Protein AF-A0A936IKY5-F1 (afdb_monomer_lite)

Sequence (322 aa):
MCKRLGGTFGMVMALVALNGGCQAPGPAVVGPDLNDLDRRFAAIAAASGEHGPGGREVLETAYRVLRAGHAEGRWRHVGLEDLWTEALQEGRTLFDHADRRWGRTTAAETKDMLGQTTIGPWQLTIDNIRGQYGRPYGVKPDWSDREVYEFCRDRPEVQAAMICDYIEEAYTKYGRRGPYGIQRYFWLEGYVRGWIGQGAWDKSVLPTPPDGDWRRLTPEMKADTGFYAKQVVCGWRGSAQRLLYWLCVTEDEAAIVDLLRTWRDQREMRWDEERGDAVLTDEPGNYAIRPEDLRYLAAYPTYHARVLRLVELVLAERAAGE

Structure (mmCIF, N/CA/C/O backbone):
data_AF-A0A936IKY5-F1
#
_entry.id   AF-A0A936IKY5-F1
#
loop_
_atom_site.group_PDB
_atom_site.id
_atom_site.type_symbol
_atom_site.label_atom_id
_atom_site.label_alt_id
_atom_site.label_comp_id
_atom_site.label_asym_id
_atom_site.label_entity_id
_atom_site.label_seq_id
_atom_site.pdbx_PDB_ins_code
_atom_site.Cartn_x
_atom_site.Cartn_y
_atom_site.Cartn_z
_atom_site.occupancy
_atom_site.B_iso_or_equiv
_atom_site.auth_seq_id
_atom_site.auth_comp_id
_atom_site.auth_asym_id
_atom_site.auth_atom_id
_atom_site.pdbx_PDB_model_num
ATOM 1 N N . MET A 1 1 ? -54.495 27.981 -37.892 1.00 38.31 1 MET A N 1
ATOM 2 C CA . MET A 1 1 ? -54.654 27.226 -39.154 1.00 38.31 1 MET A CA 1
ATOM 3 C C . MET A 1 1 ? -53.950 25.884 -39.002 1.00 38.31 1 MET A C 1
ATOM 5 O O . MET A 1 1 ? -52.732 25.825 -39.041 1.00 38.31 1 MET A O 1
ATOM 9 N N . CYS A 1 2 ? -54.726 24.837 -38.724 1.00 28.56 2 CYS A N 1
ATOM 10 C CA . CYS A 1 2 ? -54.290 23.441 -38.687 1.00 28.56 2 CYS A CA 1
ATOM 11 C C . CYS A 1 2 ? -54.355 22.844 -40.098 1.00 28.56 2 CYS A C 1
ATOM 13 O O . CYS A 1 2 ? -55.362 23.040 -40.776 1.00 28.56 2 CYS A O 1
ATOM 15 N N . LYS A 1 3 ? -53.369 22.030 -40.486 1.00 29.89 3 LYS A N 1
ATOM 16 C CA . LYS A 1 3 ? -53.567 20.950 -41.463 1.00 29.89 3 LYS A CA 1
ATOM 17 C C . LYS A 1 3 ? -52.817 19.696 -41.013 1.00 29.89 3 LYS A C 1
ATOM 19 O O . LYS A 1 3 ? -51.599 19.701 -40.885 1.00 29.89 3 LYS A O 1
ATOM 24 N N . ARG A 1 4 ? -53.604 18.646 -40.762 1.00 31.14 4 ARG A N 1
ATOM 25 C CA . ARG A 1 4 ? -53.206 17.233 -40.722 1.00 31.14 4 ARG A CA 1
ATOM 26 C C . ARG A 1 4 ? -53.024 16.704 -42.147 1.00 31.14 4 ARG A C 1
ATOM 28 O O . ARG A 1 4 ? -53.695 17.207 -43.042 1.00 31.14 4 ARG A O 1
ATOM 35 N N . LEU A 1 5 ? -52.208 15.655 -42.269 1.00 29.75 5 LEU A N 1
ATOM 36 C CA . LEU A 1 5 ? -52.305 14.401 -43.057 1.00 29.75 5 LEU A CA 1
ATOM 37 C C . LEU A 1 5 ? -50.948 13.699 -42.783 1.00 29.75 5 LEU A C 1
ATOM 39 O O . LEU A 1 5 ? -49.927 14.368 -42.843 1.00 29.75 5 LEU A O 1
ATOM 43 N N . GLY A 1 6 ? -50.804 12.456 -42.316 1.00 23.47 6 GLY A N 1
ATOM 44 C CA . GLY A 1 6 ? -51.501 11.209 -42.630 1.00 23.47 6 GLY A CA 1
ATOM 45 C C . GLY A 1 6 ? -50.515 10.308 -43.395 1.00 23.47 6 GLY A C 1
ATOM 46 O O . GLY A 1 6 ? -50.186 10.637 -44.527 1.00 23.47 6 GLY A O 1
ATOM 47 N N . GLY A 1 7 ? -50.015 9.219 -42.793 1.00 24.89 7 GLY A N 1
ATOM 48 C CA . GLY A 1 7 ? -49.074 8.300 -43.456 1.00 24.89 7 GLY A CA 1
ATOM 49 C C . GLY A 1 7 ? -48.664 7.091 -42.604 1.00 24.89 7 GLY A C 1
ATOM 50 O O . GLY A 1 7 ? -48.152 7.253 -41.506 1.00 24.89 7 GLY A O 1
ATOM 51 N N . THR A 1 8 ? -48.941 5.897 -43.117 1.00 26.22 8 THR A N 1
ATOM 52 C CA . THR A 1 8 ? -49.100 4.583 -42.470 1.00 26.22 8 THR A CA 1
ATOM 53 C C . THR A 1 8 ? -47.812 3.734 -42.386 1.00 26.22 8 THR A C 1
ATOM 55 O O . THR A 1 8 ? -47.004 3.763 -43.301 1.00 26.22 8 THR A O 1
ATOM 58 N N . PHE A 1 9 ? -47.715 2.926 -41.318 1.00 24.45 9 PHE A N 1
ATOM 59 C CA . PHE A 1 9 ? -47.167 1.554 -41.183 1.00 24.45 9 PHE A CA 1
ATOM 60 C C . PHE A 1 9 ? -45.870 1.103 -41.898 1.00 24.45 9 PHE A C 1
ATOM 62 O O . PHE A 1 9 ? -45.801 0.993 -43.117 1.00 24.45 9 PHE A O 1
ATOM 69 N N . GLY A 1 10 ? -44.936 0.597 -41.081 1.00 22.83 10 GLY A N 1
ATOM 70 C CA . GLY A 1 10 ? -43.848 -0.310 -41.461 1.00 22.83 10 GLY A CA 1
ATOM 71 C C . GLY A 1 10 ? -43.259 -0.992 -40.219 1.00 22.83 10 GLY A C 1
ATOM 72 O O . GLY A 1 10 ? -42.244 -0.558 -39.690 1.00 22.83 10 GLY A O 1
ATOM 73 N N . MET A 1 11 ? -43.947 -2.014 -39.704 1.00 24.14 11 MET A N 1
ATOM 74 C CA . MET A 1 11 ? -43.527 -2.822 -38.553 1.00 24.14 11 MET A CA 1
ATOM 75 C C . MET A 1 11 ? -42.499 -3.863 -39.019 1.00 24.14 11 MET A C 1
ATOM 77 O O . MET A 1 11 ? -42.856 -4.827 -39.690 1.00 24.14 11 MET A O 1
ATOM 81 N N . VAL A 1 12 ? -41.225 -3.667 -38.680 1.00 27.11 12 VAL A N 1
ATOM 82 C CA . VAL A 1 12 ? -40.177 -4.681 -38.861 1.00 27.11 12 VAL A CA 1
ATOM 83 C C . VAL A 1 12 ? -40.136 -5.532 -37.592 1.00 27.11 12 VAL A C 1
ATOM 85 O O . VAL A 1 12 ? -39.696 -5.072 -36.541 1.00 27.11 12 VAL A O 1
ATOM 88 N N . MET A 1 13 ? -40.630 -6.770 -37.678 1.00 24.75 13 MET A N 1
ATOM 89 C CA . MET A 1 13 ? -40.384 -7.793 -36.660 1.00 24.75 13 MET A CA 1
ATOM 90 C C . MET A 1 13 ? -38.905 -8.188 -36.710 1.00 24.75 13 MET A C 1
ATOM 92 O O . MET A 1 13 ? -38.470 -8.854 -37.648 1.00 24.75 13 MET A O 1
ATOM 96 N N . ALA A 1 14 ? -38.140 -7.796 -35.693 1.00 29.22 14 ALA A N 1
ATOM 97 C CA . ALA A 1 14 ? -36.842 -8.390 -35.415 1.00 29.22 14 ALA A CA 1
ATOM 98 C C . ALA A 1 14 ? -37.058 -9.687 -34.622 1.00 29.22 14 ALA A C 1
ATOM 100 O O . ALA A 1 14 ? -37.567 -9.679 -33.501 1.00 29.22 14 ALA A O 1
ATOM 101 N N . LEU A 1 15 ? -36.692 -10.807 -35.240 1.00 26.73 15 LEU A N 1
ATOM 102 C CA . LEU A 1 15 ? -36.662 -12.131 -34.636 1.00 26.73 15 LEU A CA 1
ATOM 103 C C . LEU A 1 15 ? -35.505 -12.170 -33.617 1.00 26.73 15 LEU A C 1
ATOM 105 O O . LEU A 1 15 ? -34.340 -12.228 -34.003 1.00 26.73 15 LEU A O 1
ATOM 109 N N . VAL A 1 16 ? -35.807 -12.101 -32.319 1.00 33.78 16 VAL A N 1
ATOM 110 C CA . VAL A 1 16 ? -34.809 -12.294 -31.254 1.00 33.78 16 VAL A CA 1
ATOM 111 C C . VAL A 1 16 ? -34.643 -13.795 -31.025 1.00 33.78 16 VAL A C 1
ATOM 113 O O . VAL A 1 16 ? -35.501 -14.444 -30.430 1.00 33.78 16 VAL A O 1
ATOM 116 N N . ALA A 1 17 ? -33.536 -14.354 -31.511 1.00 34.69 17 ALA A N 1
ATOM 117 C CA . ALA A 1 17 ? -33.104 -15.701 -31.162 1.00 34.69 17 ALA A CA 1
ATOM 118 C C . ALA A 1 17 ? -32.502 -15.686 -29.745 1.00 34.69 17 ALA A C 1
ATOM 120 O O . ALA A 1 17 ? -31.378 -15.231 -29.535 1.00 34.69 17 ALA A O 1
ATOM 121 N N . LEU A 1 18 ? -33.264 -16.167 -28.762 1.00 34.38 18 LEU A N 1
ATOM 122 C CA . LEU A 1 18 ? -32.783 -16.426 -27.405 1.00 34.38 18 LEU A CA 1
ATOM 123 C C . LEU A 1 18 ? -31.940 -17.711 -27.406 1.00 34.38 18 LEU A C 1
ATOM 125 O O . LEU A 1 18 ? -32.458 -18.806 -27.201 1.00 34.38 18 LEU A O 1
ATOM 129 N N . ASN A 1 19 ? -30.631 -17.579 -27.625 1.00 37.12 19 ASN A N 1
ATOM 130 C CA . ASN A 1 19 ? -29.665 -18.631 -27.302 1.00 37.12 19 ASN A CA 1
ATOM 131 C C . ASN A 1 19 ? -29.434 -18.643 -25.783 1.00 37.12 19 ASN A C 1
ATOM 133 O O . ASN A 1 19 ? -28.490 -18.044 -25.272 1.00 37.12 19 ASN A O 1
ATOM 137 N N . GLY A 1 20 ? -30.330 -19.312 -25.057 1.00 38.47 20 GLY A N 1
ATOM 138 C CA . GLY A 1 20 ? -30.165 -19.627 -23.640 1.00 38.47 20 GLY A CA 1
ATOM 139 C C . GLY A 1 20 ? -29.121 -20.724 -23.448 1.00 38.47 20 GLY A C 1
ATOM 140 O O . GLY A 1 20 ? -29.466 -21.890 -23.280 1.00 38.47 20 GLY A O 1
ATOM 141 N N . GLY A 1 21 ? -27.841 -20.357 -23.497 1.00 37.91 21 GLY A N 1
ATOM 142 C CA . GLY A 1 21 ? -26.764 -21.222 -23.028 1.00 37.91 21 GLY A CA 1
ATOM 143 C C . GLY A 1 21 ? -26.814 -21.314 -21.505 1.00 37.91 21 GLY A C 1
ATOM 144 O O . GLY A 1 21 ? -26.654 -20.307 -20.820 1.00 37.91 21 GLY A O 1
ATOM 145 N N . CYS A 1 22 ? -27.039 -22.513 -20.967 1.00 38.44 22 CYS A N 1
ATOM 146 C CA . CYS A 1 22 ? -26.834 -22.800 -19.552 1.00 38.44 22 CYS A CA 1
ATOM 147 C C . CYS A 1 22 ? -25.350 -22.593 -19.215 1.00 38.44 22 CYS A C 1
ATOM 149 O O . CYS A 1 22 ? -24.528 -23.481 -19.431 1.00 38.44 22 CYS A O 1
ATOM 151 N N . GLN A 1 23 ? -24.995 -21.414 -18.703 1.00 41.19 23 GLN A N 1
ATOM 152 C CA . GLN A 1 23 ? -23.714 -21.208 -18.039 1.00 41.19 23 GLN A CA 1
ATOM 153 C C . GLN A 1 23 ? -23.701 -22.091 -16.791 1.00 41.19 23 GLN A C 1
ATOM 155 O O . GLN A 1 23 ? -24.539 -21.935 -15.900 1.00 41.19 23 GLN A O 1
ATOM 160 N N . ALA A 1 24 ? -22.780 -23.054 -16.753 1.00 42.62 24 ALA A N 1
ATOM 161 C CA . ALA A 1 24 ? -22.515 -23.818 -15.546 1.00 42.62 24 ALA A CA 1
ATOM 162 C C . ALA A 1 24 ? -22.202 -22.838 -14.399 1.00 42.62 24 ALA A C 1
ATOM 164 O O . ALA A 1 24 ? -21.487 -21.857 -14.632 1.00 42.62 24 ALA A O 1
ATOM 165 N N . PRO A 1 25 ? -22.728 -23.061 -13.181 1.00 45.53 25 PRO A N 1
ATOM 166 C CA . PRO A 1 25 ? -22.357 -22.246 -12.036 1.00 45.53 25 PRO A CA 1
ATOM 167 C C . PRO A 1 25 ? -20.836 -22.303 -11.878 1.00 45.53 25 PRO A C 1
ATOM 169 O O . PRO A 1 25 ? -20.253 -23.386 -11.795 1.00 45.53 25 PRO A O 1
ATOM 172 N N . GLY A 1 26 ? -20.195 -21.131 -11.901 1.00 40.84 26 GLY A N 1
ATOM 173 C CA . GLY A 1 26 ? -18.766 -21.018 -11.635 1.00 40.84 26 GLY A CA 1
ATOM 174 C C . GLY A 1 26 ? -18.424 -21.626 -10.268 1.00 40.84 26 GLY A C 1
ATOM 175 O O . GLY A 1 26 ? -19.305 -21.724 -9.407 1.00 40.84 26 GLY A O 1
ATOM 176 N N . PRO A 1 27 ? -17.170 -22.059 -10.055 1.00 44.47 27 PRO A N 1
ATOM 177 C CA . PRO A 1 27 ? -16.756 -22.622 -8.776 1.00 44.47 27 PRO A CA 1
ATOM 178 C C . PRO A 1 27 ? -17.115 -21.656 -7.644 1.00 44.47 27 PRO A C 1
ATOM 180 O O . PRO A 1 27 ? -16.893 -20.448 -7.752 1.00 44.47 27 PRO A O 1
ATOM 183 N N . ALA A 1 28 ? -17.701 -22.192 -6.570 1.00 46.22 28 ALA A N 1
ATOM 184 C CA . ALA A 1 28 ? -17.992 -21.418 -5.375 1.00 46.22 28 ALA A CA 1
ATOM 185 C C . ALA A 1 28 ? -16.694 -20.750 -4.908 1.00 46.22 28 ALA A C 1
ATOM 187 O O . ALA A 1 28 ? -15.705 -21.430 -4.629 1.00 46.22 28 ALA A O 1
ATOM 188 N N . VAL A 1 29 ? -16.689 -19.418 -4.867 1.00 52.03 29 VAL A N 1
ATOM 189 C CA . VAL A 1 29 ? -15.570 -18.649 -4.325 1.00 52.03 29 VAL A CA 1
ATOM 190 C C . VAL A 1 29 ? -15.503 -18.977 -2.838 1.00 52.03 29 VAL A C 1
ATOM 192 O O . VAL A 1 29 ? -16.344 -18.522 -2.063 1.00 52.03 29 VAL A O 1
ATOM 195 N N . VAL A 1 30 ? -14.556 -19.833 -2.457 1.00 58.97 30 VAL A N 1
ATOM 196 C CA . VAL A 1 30 ? -14.292 -20.169 -1.057 1.00 58.97 30 VAL A CA 1
ATOM 197 C C . VAL A 1 30 ? -13.851 -18.880 -0.368 1.00 58.97 30 VAL A C 1
ATOM 199 O O . VAL A 1 30 ? -12.914 -18.223 -0.819 1.00 58.97 30 VAL A O 1
ATOM 202 N N . GLY A 1 31 ? -14.585 -18.473 0.670 1.00 60.44 31 GLY A N 1
ATOM 203 C CA . GLY A 1 31 ? -14.229 -17.304 1.471 1.00 60.44 31 GLY A CA 1
ATOM 204 C C . GLY A 1 31 ? -12.880 -17.492 2.178 1.00 60.44 31 GLY A C 1
ATOM 205 O O . GLY A 1 31 ? -12.410 -18.624 2.304 1.00 60.44 31 GLY A O 1
ATOM 206 N N . PRO A 1 32 ? -12.245 -16.402 2.634 1.00 71.06 32 PRO A N 1
ATOM 207 C CA . PRO A 1 32 ? -10.976 -16.480 3.351 1.00 71.06 32 PRO A CA 1
ATOM 208 C C . PRO A 1 32 ? -11.094 -17.344 4.619 1.00 71.06 32 PRO A C 1
ATOM 210 O O . PRO A 1 32 ? -12.054 -17.222 5.382 1.00 71.06 32 PRO A O 1
ATOM 213 N N . ASP A 1 33 ? -10.112 -18.223 4.841 1.00 85.75 33 ASP A N 1
ATOM 214 C CA . ASP A 1 33 ? -10.028 -19.046 6.050 1.00 85.75 33 ASP A CA 1
ATOM 215 C C . ASP A 1 33 ? -9.588 -18.181 7.239 1.00 85.75 33 ASP A C 1
ATOM 217 O O . ASP A 1 33 ? -8.445 -17.727 7.321 1.00 85.75 33 ASP A O 1
ATOM 221 N N . LEU A 1 34 ? -10.506 -17.958 8.182 1.00 90.56 34 LEU A N 1
ATOM 222 C CA . LEU A 1 34 ? -10.243 -17.151 9.373 1.00 90.56 34 LEU A CA 1
ATOM 223 C C . LEU A 1 34 ? -9.129 -17.747 10.247 1.00 90.56 34 LEU A C 1
ATOM 225 O O . LEU A 1 34 ? -8.401 -16.988 10.880 1.00 90.56 34 LEU A O 1
ATOM 229 N N . ASN A 1 35 ? -8.948 -19.073 10.259 1.00 91.31 35 ASN A N 1
ATOM 230 C CA . ASN A 1 35 ? -7.853 -19.693 11.011 1.00 91.31 35 ASN A CA 1
ATOM 231 C C . ASN A 1 35 ? -6.491 -19.365 10.387 1.00 91.31 35 ASN A C 1
ATOM 233 O O . ASN A 1 35 ? -5.510 -19.162 11.107 1.00 91.31 35 ASN A O 1
ATOM 237 N N . ASP A 1 36 ? -6.425 -19.288 9.055 1.00 94.44 36 ASP A N 1
ATOM 238 C CA . ASP A 1 36 ? -5.213 -18.864 8.359 1.00 94.44 36 ASP A CA 1
ATOM 239 C C . ASP A 1 36 ? -4.895 -17.393 8.665 1.00 94.44 36 ASP A C 1
ATOM 241 O O . ASP A 1 36 ? -3.750 -17.070 8.974 1.00 94.44 36 ASP A O 1
ATOM 245 N N . LEU A 1 37 ? -5.897 -16.505 8.690 1.00 96.62 37 LEU A N 1
ATOM 246 C CA . LEU A 1 37 ? -5.696 -15.107 9.089 1.00 96.62 37 LEU A CA 1
ATOM 247 C C . LEU A 1 37 ? -5.168 -14.977 10.530 1.00 96.62 37 LEU A C 1
ATOM 249 O O . LEU A 1 37 ? -4.233 -14.211 10.771 1.00 96.62 37 LEU A O 1
ATOM 253 N N . ASP A 1 38 ? -5.715 -15.747 11.474 1.00 98.00 38 ASP A N 1
ATOM 254 C CA . ASP A 1 38 ? -5.283 -15.744 12.878 1.00 98.00 38 ASP A CA 1
ATOM 255 C C . ASP A 1 38 ? -3.807 -16.191 13.003 1.00 98.00 38 ASP A C 1
ATOM 257 O O . ASP A 1 38 ? -3.009 -15.568 13.715 1.00 98.00 38 ASP A O 1
ATOM 261 N N . ARG A 1 39 ? -3.402 -17.218 12.240 1.00 98.25 39 ARG A N 1
ATOM 262 C CA . ARG A 1 39 ? -2.004 -17.675 12.133 1.00 98.25 39 ARG A CA 1
ATOM 263 C C . ARG A 1 39 ? -1.091 -16.590 11.553 1.00 98.25 39 ARG A C 1
ATOM 265 O O . ARG A 1 39 ? -0.015 -16.342 12.102 1.00 98.25 39 ARG A O 1
ATOM 272 N N . ARG A 1 40 ? -1.504 -15.933 10.463 1.00 98.25 40 ARG A N 1
ATOM 273 C CA . ARG A 1 40 ? -0.742 -14.843 9.824 1.00 98.25 40 ARG A CA 1
ATOM 274 C C . ARG A 1 40 ? -0.535 -13.674 10.776 1.00 98.25 40 ARG A C 1
ATOM 276 O O . ARG A 1 40 ? 0.581 -13.174 10.887 1.00 98.25 40 ARG A O 1
ATOM 283 N N . PHE A 1 41 ? -1.580 -13.274 11.500 1.00 98.62 41 PHE A N 1
ATOM 284 C CA . PHE A 1 41 ? -1.481 -12.232 12.518 1.00 98.62 41 PHE A CA 1
ATOM 285 C C . PHE A 1 41 ? -0.449 -12.591 13.589 1.00 98.62 41 PHE A C 1
ATOM 287 O O . PHE A 1 41 ? 0.416 -11.768 13.885 1.00 98.62 41 PHE A O 1
ATOM 294 N N . ALA A 1 42 ? -0.478 -13.817 14.121 1.00 98.62 42 ALA A N 1
ATOM 295 C CA . ALA A 1 42 ? 0.498 -14.257 15.117 1.00 98.62 42 ALA A CA 1
ATOM 296 C C . ALA A 1 42 ? 1.945 -14.193 14.590 1.00 98.62 42 ALA A C 1
ATOM 298 O O . ALA A 1 42 ? 2.834 -13.715 15.299 1.00 98.62 42 ALA A O 1
ATOM 299 N N . ALA A 1 43 ? 2.177 -14.613 13.341 1.00 98.69 43 ALA A N 1
ATOM 300 C CA . ALA A 1 43 ? 3.493 -14.552 12.705 1.00 98.69 43 ALA A CA 1
ATOM 301 C C . ALA A 1 43 ? 3.985 -13.106 12.511 1.00 98.69 43 ALA A C 1
ATOM 303 O O . ALA A 1 43 ? 5.108 -12.777 12.902 1.00 98.69 43 ALA A O 1
ATOM 304 N N . ILE A 1 44 ? 3.137 -12.216 11.977 1.00 98.69 44 ILE A N 1
ATOM 305 C CA . ILE A 1 44 ? 3.482 -10.798 11.791 1.00 98.69 44 ILE A CA 1
ATOM 306 C C . ILE A 1 44 ? 3.727 -10.133 13.146 1.00 98.69 44 ILE A C 1
ATOM 308 O O . ILE A 1 44 ? 4.735 -9.448 13.311 1.00 98.69 44 ILE A O 1
ATOM 312 N N . ALA A 1 45 ? 2.862 -10.358 14.137 1.00 98.50 45 ALA A N 1
ATOM 313 C CA . ALA A 1 45 ? 3.000 -9.773 15.468 1.00 98.50 45 ALA A CA 1
ATOM 314 C C . ALA A 1 45 ? 4.311 -10.195 16.152 1.00 98.50 45 ALA A C 1
ATOM 316 O O . ALA A 1 45 ? 4.975 -9.358 16.762 1.00 98.50 45 ALA A O 1
ATOM 317 N N . ALA A 1 46 ? 4.721 -11.460 16.005 1.00 98.31 46 ALA A N 1
ATOM 318 C CA . ALA A 1 46 ? 5.993 -11.958 16.530 1.00 98.31 46 ALA A CA 1
ATOM 319 C C . ALA A 1 46 ? 7.213 -11.312 15.846 1.00 98.31 46 ALA A C 1
ATOM 321 O O . ALA A 1 46 ? 8.215 -11.039 16.506 1.00 98.31 46 ALA A O 1
ATOM 322 N N . ALA A 1 47 ? 7.122 -11.033 14.543 1.00 97.81 47 ALA A N 1
ATOM 323 C CA . ALA A 1 47 ? 8.191 -10.404 13.767 1.00 97.81 47 ALA A CA 1
ATOM 324 C C . ALA A 1 47 ? 8.214 -8.863 13.862 1.00 97.81 47 ALA A C 1
ATOM 326 O O . ALA A 1 47 ? 9.202 -8.245 13.482 1.00 97.81 47 ALA A O 1
ATOM 327 N N . SER A 1 48 ? 7.158 -8.229 14.384 1.00 96.56 48 SER A N 1
ATOM 328 C CA . SER A 1 48 ? 6.984 -6.764 14.355 1.00 96.56 48 SER A CA 1
ATOM 329 C C . SER A 1 48 ? 7.498 -6.031 15.599 1.00 96.56 48 SER A C 1
ATOM 331 O O . SER A 1 48 ? 7.186 -4.856 15.788 1.00 96.56 48 SER A O 1
ATOM 333 N N . GLY A 1 49 ? 8.275 -6.696 16.461 1.00 94.69 49 GLY A N 1
ATOM 334 C CA . GLY A 1 49 ? 8.703 -6.143 17.753 1.00 94.69 49 GLY A CA 1
ATOM 335 C C . GLY A 1 49 ? 9.449 -4.804 17.665 1.00 94.69 49 GLY A C 1
ATOM 336 O O . GLY A 1 49 ? 9.321 -3.975 18.563 1.00 94.69 49 GLY A O 1
ATOM 337 N N . GLU A 1 50 ? 10.173 -4.554 16.571 1.00 95.38 50 GLU A N 1
ATOM 338 C CA . GLU A 1 50 ? 10.909 -3.298 16.358 1.00 95.38 50 GLU A CA 1
ATOM 339 C C . GLU A 1 50 ? 10.012 -2.073 16.127 1.00 95.38 50 GLU A C 1
ATOM 341 O O . GLU A 1 50 ? 10.463 -0.947 16.311 1.00 95.38 50 GLU A O 1
ATOM 346 N N . HIS A 1 51 ? 8.739 -2.279 15.772 1.00 96.00 51 HIS A N 1
ATOM 347 C CA . HIS A 1 51 ? 7.768 -1.205 15.513 1.00 96.00 51 HIS A CA 1
ATOM 348 C C . HIS A 1 51 ? 7.054 -0.725 16.788 1.00 96.00 51 HIS A C 1
ATOM 350 O O . HIS A 1 51 ? 6.134 0.095 16.730 1.00 96.00 51 HIS A O 1
ATOM 356 N N . GLY A 1 52 ? 7.475 -1.243 17.946 1.00 96.69 52 GLY A N 1
ATOM 357 C CA . GLY A 1 52 ? 7.044 -0.802 19.266 1.00 96.69 52 GLY A CA 1
ATOM 358 C C . GLY A 1 52 ? 5.555 -1.033 19.574 1.00 96.69 52 GLY A C 1
ATOM 359 O O . GLY A 1 52 ? 4.816 -1.652 18.801 1.00 96.69 52 GLY A O 1
ATOM 360 N N . PRO A 1 53 ? 5.079 -0.531 20.730 1.00 97.25 53 PRO A N 1
ATOM 361 C CA . PRO A 1 53 ? 3.680 -0.668 21.137 1.00 97.25 53 PRO A CA 1
ATOM 362 C C . PRO A 1 53 ? 2.701 -0.006 20.161 1.00 97.25 53 PRO A C 1
ATOM 364 O O . PRO A 1 53 ? 1.602 -0.511 19.955 1.00 97.25 53 PRO A O 1
ATOM 367 N N . GLY A 1 54 ? 3.103 1.106 19.538 1.00 97.56 54 GLY A N 1
ATOM 368 C CA . GLY A 1 54 ? 2.259 1.808 18.579 1.00 97.56 54 GLY A CA 1
ATOM 369 C C . GLY A 1 54 ? 2.053 1.044 17.280 1.00 97.56 54 GLY A C 1
ATOM 370 O O . GLY A 1 54 ? 0.915 0.922 16.839 1.00 97.56 54 GLY A O 1
ATOM 371 N N . GLY A 1 55 ? 3.112 0.466 16.702 1.00 98.00 55 GLY A N 1
ATOM 372 C CA . GLY A 1 55 ? 2.980 -0.402 15.531 1.00 98.00 55 GLY A CA 1
ATOM 373 C C . GLY A 1 55 ? 2.127 -1.635 15.831 1.00 98.00 55 GLY A C 1
ATOM 374 O O . GLY A 1 55 ? 1.271 -2.006 15.030 1.00 98.00 55 GLY A O 1
ATOM 375 N N . ARG A 1 56 ? 2.279 -2.214 17.030 1.00 98.12 56 ARG A N 1
ATOM 376 C CA . ARG A 1 56 ? 1.427 -3.314 17.500 1.00 98.12 56 ARG A CA 1
ATOM 377 C C . ARG A 1 56 ? -0.054 -2.929 17.559 1.00 98.12 56 ARG A C 1
ATOM 379 O O . ARG A 1 56 ? -0.887 -3.702 17.099 1.00 98.12 56 ARG A O 1
ATOM 386 N N . GLU A 1 57 ? -0.383 -1.749 18.076 1.00 98.38 57 GLU A N 1
ATOM 387 C CA . GLU A 1 57 ? -1.766 -1.255 18.133 1.00 98.38 57 GLU A CA 1
ATOM 388 C C . GLU A 1 57 ? -2.375 -1.076 16.730 1.00 98.38 57 GLU A C 1
ATOM 390 O O . GLU A 1 57 ? -3.538 -1.430 16.501 1.00 98.38 57 GLU A O 1
ATOM 395 N N . VAL A 1 58 ? -1.584 -0.579 15.770 1.00 98.62 58 VAL A N 1
ATOM 396 C CA . VAL A 1 58 ? -2.000 -0.468 14.362 1.00 98.62 58 VAL A CA 1
ATOM 397 C C . VAL A 1 58 ? -2.269 -1.846 13.763 1.00 98.62 58 VAL A C 1
ATOM 399 O O . VAL A 1 58 ? -3.337 -2.062 13.188 1.00 98.62 58 VAL A O 1
ATOM 402 N N . LEU A 1 59 ? -1.351 -2.796 13.952 1.00 98.75 59 LEU A N 1
ATOM 403 C CA . LEU A 1 59 ? -1.489 -4.165 13.458 1.00 98.75 59 LEU A CA 1
ATOM 404 C C . LEU A 1 59 ? -2.708 -4.883 14.061 1.00 98.75 59 LEU A C 1
ATOM 406 O O . LEU A 1 59 ? -3.481 -5.502 13.333 1.00 98.75 59 LEU A O 1
ATOM 410 N N . GLU A 1 60 ? -2.914 -4.785 15.376 1.00 98.75 60 GLU A N 1
ATOM 411 C CA . GLU A 1 60 ? -4.064 -5.380 16.071 1.00 98.75 60 GLU A CA 1
ATOM 412 C C . GLU A 1 60 ? -5.394 -4.774 15.605 1.00 98.75 60 GLU A C 1
ATOM 414 O O . GLU A 1 60 ? -6.412 -5.467 15.526 1.00 98.75 60 GLU A O 1
ATOM 419 N N . THR A 1 61 ? -5.408 -3.483 15.277 1.00 98.75 61 THR A N 1
ATOM 420 C CA . THR A 1 61 ? -6.590 -2.817 14.715 1.00 98.75 61 THR A CA 1
ATOM 421 C C . THR A 1 61 ? -6.870 -3.297 13.293 1.00 98.75 61 THR A C 1
ATOM 423 O O . THR A 1 61 ? -8.001 -3.691 13.008 1.00 98.75 61 THR A O 1
ATOM 426 N N . ALA A 1 62 ? -5.843 -3.356 12.438 1.00 98.75 62 ALA A N 1
ATOM 427 C CA . ALA A 1 62 ? -5.948 -3.884 11.078 1.00 98.75 62 ALA A CA 1
ATOM 428 C C . ALA A 1 62 ? -6.483 -5.323 11.071 1.00 98.75 62 ALA A C 1
ATOM 430 O O . ALA A 1 62 ? -7.451 -5.626 10.378 1.00 98.75 62 ALA A O 1
ATOM 431 N N . TYR A 1 63 ? -5.899 -6.189 11.903 1.00 98.75 63 TYR A N 1
ATOM 432 C CA . TYR A 1 63 ? -6.298 -7.586 12.035 1.00 98.75 63 TYR A CA 1
ATOM 433 C C . TYR A 1 63 ? -7.754 -7.735 12.483 1.00 98.75 63 TYR A C 1
ATOM 435 O O . TYR A 1 63 ? -8.515 -8.441 11.827 1.00 98.75 63 TYR A O 1
ATOM 443 N N . ARG A 1 64 ? -8.171 -7.060 13.565 1.00 98.75 64 ARG A N 1
ATOM 444 C CA . ARG A 1 64 ? -9.547 -7.185 14.082 1.00 98.75 64 ARG A CA 1
ATOM 445 C C . ARG A 1 64 ? -10.586 -6.777 13.045 1.00 98.75 64 ARG A C 1
ATOM 447 O O . ARG A 1 64 ? -11.590 -7.471 12.893 1.00 98.75 64 ARG A O 1
ATOM 454 N N . VAL A 1 65 ? -10.337 -5.676 12.337 1.00 98.69 65 VAL A N 1
ATOM 455 C CA . VAL A 1 65 ? -11.251 -5.184 11.303 1.00 98.69 65 VAL A CA 1
ATOM 456 C C . VAL A 1 65 ? -11.274 -6.133 10.118 1.00 98.69 65 VAL A C 1
ATOM 458 O O . VAL A 1 65 ? -12.352 -6.609 9.771 1.00 98.69 65 VAL A O 1
ATOM 461 N N . LEU A 1 66 ? -10.112 -6.484 9.559 1.00 98.56 66 LEU A N 1
ATOM 462 C CA . LEU A 1 66 ? -10.027 -7.397 8.419 1.00 98.56 66 LEU A CA 1
ATOM 463 C C . LEU A 1 66 ? -10.709 -8.733 8.724 1.00 98.56 66 LEU A C 1
ATOM 465 O O . LEU A 1 66 ? -11.502 -9.219 7.924 1.00 98.56 66 LEU A O 1
ATOM 469 N N . ARG A 1 67 ? -10.474 -9.283 9.919 1.00 98.25 67 ARG A N 1
ATOM 470 C CA . ARG A 1 67 ? -11.088 -10.530 10.374 1.00 98.25 67 ARG A CA 1
ATOM 471 C C . ARG A 1 67 ? -12.613 -10.442 10.450 1.00 98.25 67 ARG A C 1
ATOM 473 O O . ARG A 1 67 ? -13.291 -11.384 10.041 1.00 98.25 67 ARG A O 1
ATOM 480 N N . ALA A 1 68 ? -13.157 -9.343 10.975 1.00 98.06 68 ALA A N 1
ATOM 481 C CA . ALA A 1 68 ? -14.602 -9.122 11.018 1.00 98.06 68 ALA A CA 1
ATOM 482 C C . ALA A 1 68 ? -15.190 -9.007 9.602 1.00 98.06 68 ALA A C 1
ATOM 484 O O . ALA A 1 68 ? -16.164 -9.686 9.287 1.00 98.06 68 ALA A O 1
ATOM 485 N N . GLY A 1 69 ? -14.550 -8.239 8.716 1.00 97.81 69 GLY A N 1
ATOM 486 C CA . GLY A 1 69 ? -14.992 -8.115 7.326 1.00 97.81 69 GLY A CA 1
ATOM 487 C C . GLY A 1 69 ? -14.916 -9.428 6.548 1.00 97.81 69 GLY A C 1
ATOM 488 O O . GLY A 1 69 ? -15.843 -9.753 5.812 1.00 97.81 69 GLY A O 1
ATOM 489 N N . HIS A 1 70 ? -13.871 -10.232 6.756 1.00 97.19 70 HIS A N 1
ATOM 490 C CA . HIS A 1 70 ? -13.747 -11.573 6.175 1.00 97.19 70 HIS A CA 1
ATOM 491 C C . HIS A 1 70 ? -14.873 -12.503 6.633 1.00 97.19 70 HIS A C 1
ATOM 493 O O . HIS A 1 70 ? -15.443 -13.216 5.808 1.00 97.19 70 HIS A O 1
ATOM 499 N N . ALA A 1 71 ? -15.258 -12.450 7.913 1.00 96.56 71 ALA A N 1
ATOM 500 C CA . ALA A 1 71 ? -16.404 -13.201 8.431 1.00 96.56 71 ALA A CA 1
ATOM 501 C C . ALA A 1 71 ? -17.741 -12.765 7.793 1.00 96.56 71 ALA A C 1
ATOM 503 O O . ALA A 1 71 ? -18.661 -13.572 7.676 1.00 96.56 71 ALA A O 1
ATOM 504 N N . GLU A 1 72 ? -17.831 -11.516 7.333 1.00 96.25 72 GLU A N 1
ATOM 505 C CA . GLU A 1 72 ? -18.962 -10.963 6.575 1.00 96.25 72 GLU A CA 1
ATOM 506 C C . GLU A 1 72 ? -18.832 -11.161 5.049 1.00 96.25 72 GLU A C 1
ATOM 508 O O . GLU A 1 72 ? -19.695 -10.729 4.285 1.00 96.25 72 GLU A O 1
ATOM 513 N N . GLY A 1 73 ? -17.761 -11.807 4.571 1.00 95.62 73 GLY A N 1
ATOM 514 C CA . GLY A 1 73 ? -17.503 -12.033 3.144 1.00 95.62 73 GLY A CA 1
ATOM 515 C C . GLY A 1 73 ? -17.035 -10.796 2.361 1.00 95.62 73 GLY A C 1
ATOM 516 O O . GLY A 1 73 ? -17.105 -10.801 1.124 1.00 95.62 73 GLY A O 1
ATOM 517 N N . ARG A 1 74 ? -16.569 -9.755 3.064 1.00 96.94 74 ARG A N 1
ATOM 518 C CA . ARG A 1 74 ? -15.989 -8.516 2.519 1.00 96.94 74 ARG A CA 1
ATOM 519 C C . ARG A 1 74 ? -14.477 -8.651 2.303 1.00 96.94 74 ARG A C 1
ATOM 521 O O . ARG A 1 74 ? -13.842 -9.517 2.896 1.00 96.94 74 ARG A O 1
ATOM 528 N N . TRP A 1 75 ? -13.916 -7.754 1.485 1.00 97.12 75 TRP A N 1
ATOM 529 C CA . TRP A 1 75 ? -12.466 -7.555 1.306 1.00 97.12 75 TRP A CA 1
ATOM 530 C C . TRP A 1 75 ? -11.710 -8.826 0.915 1.00 97.12 75 TRP A C 1
ATOM 532 O O . TRP A 1 75 ? -10.727 -9.221 1.546 1.00 97.12 75 TRP A O 1
ATOM 542 N N . ARG A 1 76 ? -12.210 -9.498 -0.123 1.00 94.94 76 ARG A N 1
ATOM 543 C CA . ARG A 1 76 ? -11.761 -10.838 -0.522 1.00 94.94 76 ARG A CA 1
ATOM 544 C C . ARG A 1 76 ? -10.330 -10.836 -1.041 1.00 94.94 76 ARG A C 1
ATOM 546 O O . ARG A 1 76 ? -9.665 -11.870 -1.007 1.00 94.94 76 ARG A O 1
ATOM 553 N N . HIS A 1 77 ? -9.863 -9.700 -1.546 1.00 96.06 77 HIS A N 1
ATOM 554 C CA . HIS A 1 77 ? -8.528 -9.558 -2.106 1.00 96.06 77 HIS A CA 1
ATOM 555 C C . HIS A 1 77 ? -7.517 -9.002 -1.099 1.00 96.06 77 HIS A C 1
ATOM 557 O O . HIS A 1 77 ? -6.311 -9.148 -1.328 1.00 96.06 77 HIS A O 1
ATOM 563 N N . VAL A 1 78 ? -7.989 -8.425 0.009 1.00 97.69 78 VAL A N 1
ATOM 564 C CA . VAL A 1 78 ? -7.166 -7.781 1.038 1.00 97.69 78 VAL A CA 1
ATOM 565 C C . VAL A 1 78 ? -6.614 -8.817 2.019 1.00 97.69 78 VAL A C 1
ATOM 567 O O . VAL A 1 78 ? -7.366 -9.562 2.649 1.00 97.69 78 VAL A O 1
ATOM 570 N N . GLY A 1 79 ? -5.292 -8.856 2.163 1.00 97.62 79 GLY A N 1
ATOM 571 C CA . GLY A 1 79 ? -4.585 -9.586 3.212 1.00 97.62 79 GLY A CA 1
ATOM 572 C C . GLY A 1 79 ? -4.058 -8.659 4.308 1.00 97.62 79 GLY A C 1
ATOM 573 O O . GLY A 1 79 ? -3.933 -7.445 4.131 1.00 97.62 79 GLY A O 1
ATOM 574 N N . LEU A 1 80 ? -3.704 -9.242 5.455 1.00 98.56 80 LEU A N 1
ATOM 575 C CA . LEU A 1 80 ? -3.124 -8.483 6.566 1.00 98.56 80 LEU A CA 1
ATOM 576 C C . LEU A 1 80 ? -1.747 -7.915 6.199 1.00 98.56 80 LEU A C 1
ATOM 578 O O . LEU A 1 80 ? -1.391 -6.825 6.640 1.00 98.56 80 LEU A O 1
ATOM 582 N N . GLU A 1 81 ? -0.996 -8.624 5.355 1.00 98.62 81 GLU A N 1
ATOM 583 C CA . GLU A 1 81 ? 0.292 -8.178 4.828 1.00 98.62 81 GLU A CA 1
ATOM 584 C C . GLU A 1 81 ? 0.155 -6.896 3.997 1.00 98.62 81 GLU A C 1
ATOM 586 O O . GLU A 1 81 ? 1.059 -6.063 4.031 1.00 98.62 81 GLU A O 1
ATOM 591 N N . ASP A 1 82 ? -0.971 -6.707 3.297 1.00 98.38 82 ASP A N 1
ATOM 592 C CA . ASP A 1 82 ? -1.230 -5.511 2.490 1.00 98.38 82 ASP A CA 1
ATOM 593 C C . ASP A 1 82 ? -1.445 -4.296 3.403 1.00 98.38 82 ASP A C 1
ATOM 595 O O . ASP A 1 82 ? -0.739 -3.295 3.286 1.00 98.38 82 ASP A O 1
ATOM 599 N N . LEU A 1 83 ? -2.342 -4.424 4.389 1.00 98.44 83 LEU A N 1
ATOM 600 C CA . LEU A 1 83 ? -2.627 -3.371 5.373 1.00 98.44 83 LEU A CA 1
ATOM 601 C C . LEU A 1 83 ? -1.394 -2.995 6.196 1.00 98.44 83 LEU A C 1
ATOM 603 O O . LEU A 1 83 ? -1.175 -1.821 6.500 1.00 98.44 83 LEU A O 1
ATOM 607 N N . TRP A 1 84 ? -0.603 -3.995 6.584 1.00 98.56 84 TRP A N 1
ATOM 608 C CA . TRP A 1 84 ? 0.588 -3.780 7.392 1.00 98.56 84 TRP A CA 1
ATOM 609 C C . TRP A 1 84 ? 1.720 -3.142 6.590 1.00 98.56 84 TRP A C 1
ATOM 611 O O . TRP A 1 84 ? 2.353 -2.197 7.059 1.00 98.56 84 TRP A O 1
ATOM 621 N N . THR A 1 85 ? 1.941 -3.606 5.357 1.00 98.19 85 THR A N 1
ATOM 622 C CA . THR A 1 85 ? 2.935 -3.003 4.463 1.00 98.19 85 THR A CA 1
ATOM 623 C C . THR A 1 85 ? 2.602 -1.543 4.188 1.00 98.19 85 THR A C 1
ATOM 625 O O . THR A 1 85 ? 3.504 -0.708 4.247 1.00 98.19 85 THR A O 1
ATOM 628 N N . GLU A 1 86 ? 1.327 -1.231 3.956 1.00 96.94 86 GLU A N 1
ATOM 629 C CA . GLU A 1 86 ? 0.883 0.135 3.692 1.00 96.94 86 GLU A CA 1
ATOM 630 C C . GLU A 1 86 ? 1.103 1.051 4.901 1.00 96.94 86 GLU A C 1
ATOM 632 O O . GLU A 1 86 ? 1.720 2.107 4.778 1.00 96.94 86 GLU A O 1
ATOM 637 N N . ALA A 1 87 ? 0.722 0.607 6.104 1.00 97.56 87 ALA A N 1
ATOM 638 C CA . ALA A 1 87 ? 0.974 1.373 7.326 1.00 97.56 87 ALA A CA 1
ATOM 639 C C . ALA A 1 87 ? 2.474 1.658 7.545 1.00 97.56 87 ALA A C 1
ATOM 641 O O . ALA A 1 87 ? 2.858 2.736 7.998 1.00 97.56 87 ALA A O 1
ATOM 642 N N . LEU A 1 88 ? 3.339 0.696 7.208 1.00 96.88 88 LEU A N 1
ATOM 643 C CA . LEU A 1 88 ? 4.794 0.841 7.296 1.00 96.88 88 LEU A CA 1
ATOM 644 C C . LEU A 1 88 ? 5.405 1.701 6.187 1.00 96.88 88 LEU A C 1
ATOM 646 O O . LEU A 1 88 ? 6.537 2.180 6.342 1.00 96.88 88 LEU A O 1
ATOM 650 N N . GLN A 1 89 ? 4.739 1.810 5.041 1.00 94.56 89 GLN A N 1
ATOM 651 C CA . GLN A 1 89 ? 5.182 2.647 3.936 1.00 94.56 89 GLN A CA 1
ATOM 652 C C . GLN A 1 89 ? 4.814 4.104 4.191 1.00 94.56 89 GLN A C 1
ATOM 654 O O . GLN A 1 89 ? 5.684 4.965 4.079 1.00 94.56 89 GLN A O 1
ATOM 659 N N . GLU A 1 90 ? 3.577 4.345 4.605 1.00 92.19 90 GLU A N 1
ATOM 660 C CA . GLU A 1 90 ? 2.991 5.680 4.653 1.00 92.19 90 GLU A CA 1
ATOM 661 C C . GLU A 1 90 ? 3.082 6.333 6.038 1.00 92.19 90 GLU A C 1
ATOM 663 O O . GLU A 1 90 ? 3.365 7.524 6.160 1.00 92.19 90 GLU A O 1
ATOM 668 N N . GLY A 1 91 ? 2.878 5.565 7.110 1.00 92.94 91 GLY A N 1
ATOM 669 C CA . GLY A 1 91 ? 2.657 6.117 8.449 1.00 92.94 91 GLY A CA 1
ATOM 670 C C . GLY A 1 91 ? 3.577 5.591 9.538 1.00 92.94 91 GLY A C 1
ATOM 671 O O . GLY A 1 91 ? 3.284 5.818 10.710 1.00 92.94 91 GLY A O 1
ATOM 672 N N . ARG A 1 92 ? 4.690 4.917 9.210 1.00 94.44 92 ARG A N 1
ATOM 673 C CA . ARG A 1 92 ? 5.591 4.321 10.222 1.00 94.44 92 ARG A CA 1
ATOM 674 C C . ARG A 1 92 ? 6.007 5.315 11.307 1.00 94.44 92 ARG A C 1
ATOM 676 O O . ARG A 1 92 ? 6.089 4.957 12.475 1.00 94.44 92 ARG A O 1
ATOM 683 N N . THR A 1 93 ? 6.268 6.566 10.932 1.00 92.12 93 THR A N 1
ATOM 684 C CA . THR A 1 93 ? 6.673 7.626 11.870 1.00 92.12 93 THR A CA 1
ATOM 685 C C . THR A 1 93 ? 5.612 7.916 12.930 1.00 92.12 93 THR A C 1
ATOM 687 O O . THR A 1 93 ? 5.954 8.337 14.027 1.00 92.12 93 THR A O 1
ATOM 690 N N . LEU A 1 94 ? 4.334 7.652 12.649 1.00 94.81 94 LEU A N 1
ATOM 691 C CA . LEU A 1 94 ? 3.228 7.880 13.575 1.00 94.81 94 LEU A CA 1
ATOM 692 C C . LEU A 1 94 ? 3.147 6.841 14.699 1.00 94.81 94 LEU A C 1
ATOM 694 O O . LEU A 1 94 ? 2.444 7.06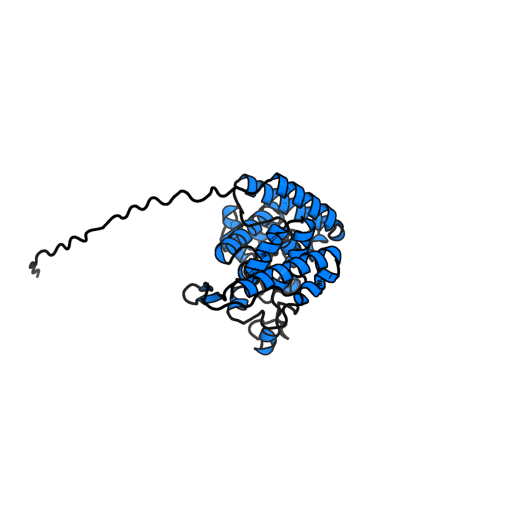4 15.685 1.00 94.81 94 LEU A O 1
ATOM 698 N N . PHE A 1 95 ? 3.846 5.710 14.585 1.00 96.25 95 PHE A N 1
ATOM 699 C CA . PHE A 1 95 ? 3.778 4.647 15.590 1.00 96.25 95 PHE A CA 1
ATOM 700 C C . PHE A 1 95 ? 4.279 5.136 16.956 1.00 96.25 95 PHE A C 1
ATOM 702 O O . PHE A 1 95 ? 3.652 4.847 17.982 1.00 96.25 95 PHE A O 1
ATOM 709 N N . ASP A 1 96 ? 5.317 5.971 16.949 1.00 94.75 96 ASP A N 1
ATOM 710 C CA . ASP A 1 96 ? 5.949 6.536 18.145 1.00 94.75 96 ASP A CA 1
ATOM 711 C C . ASP A 1 96 ? 5.204 7.761 18.718 1.00 94.75 96 ASP A C 1
ATOM 713 O O . ASP A 1 96 ? 5.576 8.285 19.768 1.00 94.75 96 ASP A O 1
ATOM 717 N N . HIS A 1 97 ? 4.119 8.208 18.073 1.00 94.31 97 HIS A N 1
ATOM 718 C CA . HIS A 1 97 ? 3.353 9.397 18.459 1.00 94.31 97 HIS A CA 1
ATOM 719 C C . HIS A 1 97 ? 1.920 9.032 18.863 1.00 94.31 97 HIS A C 1
ATOM 721 O O . HIS A 1 97 ? 0.989 9.152 18.071 1.00 94.31 97 HIS A O 1
ATOM 727 N N . ALA A 1 98 ? 1.724 8.575 20.103 1.00 92.81 98 ALA A N 1
ATOM 728 C CA . ALA A 1 98 ? 0.432 8.063 20.581 1.00 92.81 98 ALA A CA 1
ATOM 729 C C . ALA A 1 98 ? -0.743 9.051 20.426 1.00 92.81 98 ALA A C 1
ATOM 731 O O . ALA A 1 98 ? -1.855 8.642 20.108 1.00 92.81 98 ALA A O 1
ATOM 732 N N . ASP A 1 99 ? -0.496 10.346 20.603 1.00 89.44 99 ASP A N 1
ATOM 733 C CA . ASP A 1 99 ? -1.477 11.427 20.459 1.00 89.44 99 ASP A CA 1
ATOM 734 C C . ASP A 1 99 ? -1.844 11.727 18.996 1.00 89.44 99 ASP A C 1
ATOM 736 O O . ASP A 1 99 ? -2.923 12.251 18.710 1.00 89.44 99 ASP A O 1
ATOM 740 N N . ARG A 1 100 ? -0.955 11.379 18.061 1.00 91.25 100 ARG A N 1
ATOM 741 C CA . ARG A 1 100 ? -1.093 11.681 16.630 1.00 91.25 100 ARG A CA 1
ATOM 742 C C . ARG A 1 100 ? -1.300 10.461 15.752 1.00 91.25 100 ARG A C 1
ATOM 744 O O . ARG A 1 100 ? -1.618 10.634 14.581 1.00 91.25 100 ARG A O 1
ATOM 751 N N . ARG A 1 101 ? -1.153 9.252 16.296 1.00 95.50 101 ARG A N 1
ATOM 752 C CA . ARG A 1 101 ? -1.161 7.985 15.553 1.00 95.50 101 ARG A CA 1
ATOM 753 C C . ARG A 1 101 ? -2.329 7.861 14.590 1.00 95.50 101 ARG A C 1
ATOM 755 O O . ARG A 1 101 ? -2.156 7.441 13.456 1.00 95.50 101 ARG A O 1
ATOM 762 N N . TRP A 1 102 ? -3.502 8.255 15.066 1.00 96.88 102 TRP A N 1
ATOM 763 C CA . TRP A 1 102 ? -4.776 8.193 14.355 1.00 96.88 102 TRP A CA 1
ATOM 764 C C . TRP A 1 102 ? -5.213 9.553 13.807 1.00 96.88 102 TRP A C 1
ATOM 766 O O . TRP A 1 102 ? -6.309 9.689 13.274 1.00 96.88 102 TRP A O 1
ATOM 776 N N . GLY A 1 103 ? -4.385 10.575 14.002 1.00 92.94 103 GLY A N 1
ATOM 777 C CA . GLY A 1 103 ? -4.706 11.967 13.755 1.00 92.94 103 GLY A CA 1
ATOM 778 C C . GLY A 1 103 ? -4.201 12.480 12.412 1.00 92.94 103 GLY A C 1
ATOM 779 O O . GLY A 1 103 ? -3.785 11.740 11.521 1.00 92.94 103 GLY A O 1
ATOM 780 N N . ARG A 1 104 ? -4.268 13.803 12.289 1.00 93.69 104 ARG A N 1
ATOM 781 C CA . ARG A 1 104 ? -3.900 14.553 11.092 1.00 93.69 104 ARG A CA 1
ATOM 782 C C . ARG A 1 104 ? -2.382 14.575 10.870 1.00 93.69 104 ARG A C 1
ATOM 784 O O . ARG A 1 104 ? -1.623 14.906 11.789 1.00 93.69 104 ARG A O 1
ATOM 791 N N . THR A 1 105 ? -1.977 14.375 9.618 1.00 91.75 105 THR A N 1
ATOM 792 C CA . THR A 1 105 ? -0.628 14.674 9.118 1.00 91.75 105 THR A CA 1
ATOM 793 C C . THR A 1 105 ? -0.726 15.686 7.978 1.00 91.75 105 THR A C 1
ATOM 795 O O . THR A 1 105 ? -1.523 15.526 7.057 1.00 91.75 105 THR A O 1
ATOM 798 N N . THR A 1 106 ? 0.015 16.790 8.066 1.00 88.94 106 THR A N 1
ATOM 799 C CA . THR A 1 106 ? -0.019 17.853 7.050 1.00 88.94 106 THR A CA 1
ATOM 800 C C . THR A 1 106 ? 0.910 17.552 5.876 1.00 88.94 106 THR A C 1
ATOM 802 O O . THR A 1 106 ? 1.909 16.855 6.038 1.00 88.94 106 THR A O 1
ATOM 805 N N . ALA A 1 107 ? 0.647 18.171 4.721 1.00 84.00 107 ALA A N 1
ATOM 806 C CA . ALA A 1 107 ? 1.509 18.065 3.541 1.00 84.00 107 ALA A CA 1
ATOM 807 C C . ALA A 1 107 ? 2.976 18.440 3.816 1.00 84.00 107 ALA A C 1
ATOM 809 O O . ALA A 1 107 ? 3.893 17.838 3.270 1.00 84.00 107 ALA A O 1
ATOM 810 N N . ALA A 1 108 ? 3.219 19.417 4.696 1.00 81.00 108 ALA A N 1
ATOM 811 C CA . ALA A 1 108 ? 4.576 19.811 5.075 1.00 81.00 108 ALA A CA 1
ATOM 812 C C . ALA A 1 108 ? 5.313 18.700 5.844 1.00 81.00 108 ALA A C 1
ATOM 814 O O . ALA A 1 108 ? 6.526 18.552 5.710 1.00 81.00 108 ALA A O 1
ATOM 815 N N . GLU A 1 109 ? 4.585 17.914 6.636 1.00 82.81 109 GLU A N 1
ATOM 816 C CA . GLU A 1 109 ? 5.141 16.821 7.435 1.00 82.81 109 GLU A CA 1
ATOM 817 C C . GLU A 1 109 ? 5.390 15.570 6.592 1.00 82.81 109 GLU A C 1
ATOM 819 O O . GLU A 1 109 ? 6.431 14.932 6.743 1.00 82.81 109 GLU A O 1
ATOM 824 N N . THR A 1 110 ? 4.474 15.251 5.674 1.00 77.06 110 THR A N 1
ATOM 825 C CA . THR A 1 110 ? 4.615 14.130 4.730 1.00 77.06 110 THR A CA 1
ATOM 826 C C . THR A 1 110 ? 5.507 14.462 3.538 1.00 77.06 110 THR A C 1
ATOM 828 O O . THR A 1 110 ? 5.897 13.564 2.794 1.00 77.06 110 THR A O 1
ATOM 831 N N . LYS A 1 111 ? 5.843 15.746 3.351 1.00 75.56 111 LYS A N 1
ATOM 832 C CA . LYS A 1 111 ? 6.410 16.286 2.106 1.00 75.56 111 LYS A CA 1
ATOM 833 C C . LYS A 1 111 ? 5.537 15.950 0.895 1.00 75.56 111 LYS A C 1
ATOM 835 O O . LYS A 1 111 ? 6.059 15.769 -0.204 1.00 75.56 111 LYS A O 1
ATOM 840 N N . ASP A 1 112 ? 4.225 15.855 1.101 1.00 76.00 112 ASP A N 1
ATOM 841 C CA . ASP A 1 112 ? 3.294 15.572 0.024 1.00 76.00 112 ASP A CA 1
ATOM 842 C C . ASP A 1 112 ? 3.287 16.727 -0.981 1.00 76.00 112 ASP A C 1
ATOM 844 O O . ASP A 1 112 ? 2.932 17.870 -0.680 1.00 76.00 112 ASP A O 1
ATOM 848 N N . MET A 1 113 ? 3.678 16.393 -2.206 1.00 72.06 113 MET A N 1
ATOM 849 C CA . MET A 1 113 ? 3.746 17.323 -3.320 1.00 72.06 113 MET A CA 1
ATOM 850 C C . MET A 1 113 ? 2.364 17.808 -3.762 1.00 72.06 113 MET A C 1
ATOM 852 O O . MET A 1 113 ? 2.271 18.880 -4.351 1.00 72.06 113 MET A O 1
ATOM 856 N N . LEU A 1 114 ? 1.298 17.048 -3.493 1.00 75.94 114 LEU A N 1
ATOM 857 C CA . LEU A 1 114 ? -0.065 17.408 -3.881 1.00 75.94 114 LEU A CA 1
ATOM 858 C C . LEU A 1 114 ? -0.726 18.368 -2.882 1.00 75.94 114 LEU A C 1
ATOM 860 O O . LEU A 1 114 ? -1.818 18.874 -3.148 1.00 75.94 114 LEU A O 1
ATOM 864 N N . GLY A 1 115 ? -0.055 18.677 -1.766 1.00 79.75 115 GLY A N 1
ATOM 865 C CA . GLY A 1 115 ? -0.568 19.585 -0.743 1.00 79.75 115 GLY A CA 1
ATOM 866 C C . GLY A 1 115 ? -1.713 18.989 0.079 1.00 79.75 115 GLY A C 1
ATOM 867 O O . GLY A 1 115 ? -2.441 19.726 0.748 1.00 79.75 115 GLY A O 1
ATOM 868 N N . GLN A 1 116 ? -1.894 17.672 0.029 1.00 85.69 116 GLN A N 1
ATOM 869 C CA . GLN A 1 116 ? -2.974 16.965 0.687 1.00 85.69 116 GLN A CA 1
ATOM 870 C C . GLN A 1 116 ? -2.684 16.817 2.174 1.00 85.69 116 GLN A C 1
ATOM 872 O O . GLN A 1 116 ? -1.556 16.662 2.642 1.00 85.69 116 GLN A O 1
ATOM 877 N N . THR A 1 117 ? -3.757 16.886 2.948 1.00 90.56 117 THR A N 1
ATOM 878 C CA . THR A 1 117 ? -3.723 16.475 4.342 1.00 90.56 117 THR A CA 1
ATOM 879 C C . THR A 1 117 ? -4.275 15.061 4.444 1.00 90.56 117 THR A C 1
ATOM 881 O O . THR A 1 117 ? -5.309 14.735 3.852 1.00 90.56 117 THR A O 1
ATOM 884 N N . THR A 1 118 ? -3.589 14.250 5.233 1.00 94.25 118 THR A N 1
ATOM 885 C CA . THR A 1 118 ? -3.846 12.825 5.411 1.00 94.25 118 THR A CA 1
ATOM 886 C C . THR A 1 118 ? -4.149 12.507 6.873 1.00 94.25 118 THR A C 1
ATOM 888 O O . THR A 1 118 ? -3.903 13.317 7.778 1.00 94.25 118 THR A O 1
ATOM 891 N N . ILE A 1 119 ? -4.728 11.333 7.117 1.00 95.31 119 ILE A N 1
ATOM 892 C CA . ILE A 1 119 ? -5.115 10.876 8.451 1.00 95.31 119 ILE A CA 1
ATOM 893 C C . ILE A 1 119 ? -4.577 9.468 8.704 1.00 95.31 119 ILE A C 1
ATOM 895 O O . ILE A 1 119 ? -4.756 8.563 7.887 1.00 95.31 119 ILE A O 1
ATOM 899 N N . GLY A 1 120 ? -3.951 9.307 9.870 1.00 96.56 120 GLY A N 1
ATOM 900 C CA . GLY A 1 120 ? -3.592 8.021 10.448 1.00 96.56 120 GLY A CA 1
ATOM 901 C C . GLY A 1 120 ? -2.479 7.239 9.744 1.00 96.56 120 GLY A C 1
ATOM 902 O O . GLY A 1 120 ? -1.794 7.754 8.856 1.00 96.56 120 GLY A O 1
ATOM 903 N N . PRO A 1 121 ? -2.277 5.970 10.140 1.00 96.75 121 PRO A N 1
ATOM 904 C CA . PRO A 1 121 ? -1.143 5.157 9.698 1.00 96.75 121 PRO A CA 1
ATOM 905 C C . PRO A 1 121 ? -1.132 4.840 8.201 1.00 96.75 121 PRO A C 1
ATOM 907 O O . PRO A 1 121 ? -0.069 4.645 7.629 1.00 96.75 121 PRO A O 1
ATOM 910 N N . TRP A 1 122 ? -2.303 4.807 7.569 1.00 96.31 122 TRP A N 1
ATOM 911 C CA . TRP A 1 122 ? -2.458 4.555 6.131 1.00 96.31 122 TRP A CA 1
ATOM 912 C C . TRP A 1 122 ? -2.535 5.839 5.301 1.00 96.31 122 TRP A C 1
ATOM 914 O O . TRP A 1 122 ? -2.833 5.776 4.116 1.00 96.31 122 TRP A O 1
ATOM 924 N N . GLN A 1 123 ? -2.334 7.002 5.933 1.00 94.62 123 GLN A N 1
ATOM 925 C CA . GLN A 1 123 ? -2.302 8.316 5.287 1.00 94.62 123 GLN A CA 1
ATOM 926 C C . GLN A 1 123 ? -3.483 8.567 4.327 1.00 94.62 123 GLN A C 1
ATOM 928 O O . GLN A 1 123 ? -3.331 9.146 3.254 1.00 94.62 123 GLN A O 1
ATOM 933 N N . LEU A 1 124 ? -4.699 8.187 4.731 1.00 94.56 124 LEU A N 1
ATOM 934 C CA . LEU A 1 124 ? -5.899 8.413 3.923 1.00 94.56 124 LEU A CA 1
ATOM 935 C C . LEU A 1 124 ? -6.156 9.918 3.769 1.00 94.56 124 LEU A C 1
ATOM 937 O O . LEU A 1 124 ? -6.234 10.644 4.764 1.00 94.56 124 LEU A O 1
ATOM 941 N N . THR A 1 125 ? -6.309 10.398 2.534 1.00 93.25 125 THR A N 1
ATOM 942 C CA . THR A 1 125 ? -6.603 11.815 2.271 1.00 93.25 125 THR A CA 1
ATOM 943 C C . THR A 1 125 ? -8.026 12.168 2.703 1.00 93.25 125 THR A C 1
ATOM 945 O O . THR A 1 125 ? -8.951 11.359 2.593 1.00 93.25 125 THR A O 1
ATOM 948 N N . ILE A 1 126 ? -8.235 13.405 3.155 1.00 92.62 126 ILE A N 1
ATOM 949 C CA . ILE A 1 126 ? -9.577 13.894 3.533 1.00 92.62 126 ILE A CA 1
ATOM 950 C C . ILE A 1 126 ? -10.555 13.788 2.371 1.00 92.62 126 ILE A C 1
ATOM 952 O O . ILE A 1 126 ? -11.709 13.417 2.577 1.00 92.62 126 ILE A O 1
ATOM 956 N N . ASP A 1 127 ? -10.095 14.089 1.158 1.00 90.50 127 ASP A N 1
ATOM 957 C CA . ASP A 1 127 ? -10.928 14.032 -0.039 1.00 90.50 127 ASP A CA 1
ATOM 958 C C . ASP A 1 127 ? -11.411 12.604 -0.306 1.00 90.50 127 ASP A C 1
ATOM 960 O O . ASP A 1 127 ? -12.600 12.401 -0.553 1.00 90.50 127 ASP A O 1
ATOM 964 N N . ASN A 1 128 ? -10.540 11.601 -0.154 1.00 92.38 128 ASN A N 1
ATOM 965 C CA . ASN A 1 128 ? -10.927 10.194 -0.273 1.00 92.38 128 ASN A CA 1
ATOM 966 C C . ASN A 1 128 ? -11.928 9.798 0.822 1.00 92.38 128 ASN A C 1
ATOM 968 O O . ASN A 1 128 ? -12.924 9.125 0.543 1.00 92.38 128 ASN A O 1
ATOM 972 N N . ILE A 1 129 ? -11.709 10.244 2.062 1.00 95.12 129 ILE A N 1
ATOM 973 C CA . ILE A 1 129 ? -12.592 9.943 3.195 1.00 95.12 129 ILE A CA 1
ATOM 974 C C . ILE A 1 129 ? -13.981 10.570 2.989 1.00 95.12 129 ILE A C 1
ATOM 976 O O . ILE A 1 129 ? -14.999 9.887 3.075 1.00 95.12 129 ILE A O 1
ATOM 980 N N . ARG A 1 130 ? -14.057 11.862 2.674 1.00 93.38 130 ARG A N 1
ATOM 981 C CA . ARG A 1 130 ? -15.323 12.593 2.494 1.00 93.38 130 ARG A CA 1
ATOM 982 C C . ARG A 1 130 ? -16.043 12.200 1.198 1.00 93.38 130 ARG A C 1
ATOM 984 O O . ARG A 1 130 ? -17.277 12.099 1.152 1.00 93.38 130 ARG A O 1
ATOM 991 N N . GLY A 1 131 ? -15.278 12.014 0.128 1.00 90.31 131 GLY A N 1
ATOM 992 C CA . GLY A 1 131 ? -15.779 11.776 -1.221 1.00 90.31 131 GLY A CA 1
ATOM 993 C C . GLY A 1 131 ? -16.254 10.348 -1.451 1.00 90.31 131 GLY A C 1
ATOM 994 O O . GLY A 1 131 ? -17.289 10.163 -2.092 1.00 90.31 131 GLY A O 1
ATOM 995 N N . GLN A 1 132 ? -15.543 9.361 -0.899 1.00 92.75 132 GLN A N 1
ATOM 996 C CA . GLN A 1 132 ? -15.677 7.968 -1.325 1.00 92.75 132 GLN A CA 1
ATOM 997 C C . GLN A 1 132 ? -15.805 7.000 -0.142 1.00 92.75 132 GLN A C 1
ATOM 999 O O . GLN A 1 132 ? -16.872 6.421 0.058 1.00 92.75 132 GLN A O 1
ATOM 1004 N N . TYR A 1 133 ? -14.768 6.867 0.684 1.00 95.81 133 TYR A N 1
ATOM 1005 C CA . TYR A 1 133 ? -14.647 5.721 1.595 1.00 95.81 133 TYR A CA 1
ATOM 1006 C C . TYR A 1 133 ? -15.259 5.937 2.977 1.00 95.81 133 TYR A C 1
ATOM 1008 O O . TYR A 1 133 ? -15.619 4.972 3.635 1.00 95.81 133 TYR A O 1
ATOM 1016 N N . GLY A 1 134 ? -15.433 7.177 3.434 1.00 96.50 134 GLY A N 1
ATOM 1017 C CA . GLY A 1 134 ? -15.994 7.460 4.757 1.00 96.50 134 GLY A CA 1
ATOM 1018 C C . GLY A 1 134 ? -17.519 7.459 4.813 1.00 96.50 134 GLY A C 1
ATOM 1019 O O . GLY A 1 134 ? -18.095 7.281 5.890 1.00 96.50 134 GLY A O 1
ATOM 1020 N N . ARG A 1 135 ? -18.194 7.631 3.670 1.00 95.69 135 ARG A N 1
ATOM 1021 C CA . ARG A 1 135 ? -19.663 7.715 3.604 1.00 95.69 135 ARG A CA 1
ATOM 1022 C C . ARG A 1 135 ? -20.367 6.463 4.141 1.00 95.69 135 ARG A C 1
ATOM 1024 O O . ARG A 1 135 ? -21.298 6.639 4.931 1.00 95.69 135 ARG A O 1
ATOM 1031 N N . PRO A 1 136 ? -19.932 5.227 3.810 1.00 96.62 136 PRO A N 1
ATOM 1032 C CA . PRO A 1 136 ? -20.509 4.009 4.386 1.00 96.62 136 PRO A CA 1
ATOM 1033 C C . PRO A 1 136 ? -20.414 3.944 5.918 1.00 96.62 136 PRO A C 1
ATOM 1035 O O . PRO A 1 136 ? -21.233 3.287 6.553 1.00 96.62 136 PRO A O 1
ATOM 1038 N N . TYR A 1 137 ? -19.459 4.661 6.516 1.00 97.56 137 TYR A N 1
ATOM 1039 C CA . TYR A 1 137 ? -19.204 4.677 7.959 1.00 97.56 137 TYR A CA 1
ATOM 1040 C C . TYR A 1 137 ? -19.792 5.900 8.675 1.00 97.56 137 TYR A C 1
ATOM 1042 O O . TYR A 1 137 ? -19.573 6.085 9.872 1.00 97.56 137 TYR A O 1
ATOM 1050 N N . GLY A 1 138 ? -20.564 6.727 7.964 1.00 96.69 138 GLY A N 1
ATOM 1051 C CA . GLY A 1 138 ? -21.302 7.850 8.539 1.00 96.69 138 GLY A CA 1
ATOM 1052 C C . GLY A 1 138 ? -20.670 9.228 8.346 1.00 96.69 138 GLY A C 1
ATOM 1053 O O . GLY A 1 138 ? -21.297 10.207 8.757 1.00 96.69 138 GLY A O 1
ATOM 1054 N N . VAL A 1 139 ? -19.510 9.334 7.685 1.00 97.00 139 VAL A N 1
ATOM 1055 C CA . VAL A 1 139 ? -18.932 10.634 7.303 1.00 97.00 139 VAL A CA 1
ATOM 1056 C C . VAL A 1 139 ? -19.870 11.342 6.330 1.00 97.00 139 VAL A C 1
ATOM 1058 O O . VAL A 1 139 ? -20.367 10.733 5.376 1.00 97.00 139 VAL A O 1
ATOM 1061 N N . LYS A 1 140 ? -20.126 12.633 6.561 1.00 95.88 140 LYS A N 1
ATOM 1062 C CA . LYS A 1 140 ? -21.003 13.428 5.697 1.00 95.88 140 LYS A CA 1
ATOM 1063 C C . LYS A 1 140 ? -20.201 14.274 4.704 1.00 95.88 140 LYS A C 1
ATOM 1065 O O . LYS A 1 140 ? -19.138 14.776 5.065 1.00 95.88 140 LYS A O 1
ATOM 1070 N N . PRO A 1 141 ? -20.685 14.454 3.458 1.00 93.31 141 PRO A N 1
ATOM 1071 C CA . PRO A 1 141 ? -19.979 15.251 2.453 1.00 93.31 141 PRO A CA 1
ATOM 1072 C C . PRO A 1 141 ? -19.803 16.727 2.828 1.00 93.31 141 PRO A C 1
ATOM 1074 O O . PRO A 1 141 ? -18.891 17.370 2.327 1.00 93.31 141 PRO A O 1
ATOM 1077 N N . ASP A 1 142 ? -20.680 17.261 3.673 1.00 95.38 142 ASP A N 1
ATOM 1078 C CA . ASP A 1 142 ? -20.698 18.649 4.134 1.00 95.38 142 ASP A CA 1
ATOM 1079 C C . ASP A 1 142 ? -19.914 18.873 5.436 1.00 95.38 142 ASP A C 1
ATOM 1081 O O . ASP A 1 142 ? -19.766 20.017 5.863 1.00 95.38 142 ASP A O 1
ATOM 1085 N N . TRP A 1 143 ? -19.371 17.814 6.049 1.00 96.62 143 TRP A N 1
ATOM 1086 C CA . TRP A 1 143 ? -18.490 17.945 7.209 1.00 96.62 143 TRP A CA 1
ATOM 1087 C C . TRP A 1 143 ? -17.238 18.740 6.866 1.00 96.62 143 TRP A C 1
ATOM 1089 O O . TRP A 1 143 ? -16.549 18.456 5.882 1.00 96.62 143 TRP A O 1
ATOM 1099 N N . SER A 1 144 ? -16.890 19.674 7.744 1.00 95.81 144 SER A N 1
ATOM 1100 C CA . SER A 1 144 ? -15.612 20.375 7.727 1.00 95.81 144 SER A CA 1
ATOM 1101 C C . SER A 1 144 ? -14.438 19.402 7.870 1.00 95.81 144 SER A C 1
ATOM 1103 O O . SER A 1 144 ? -14.581 18.286 8.372 1.00 95.81 144 SER A O 1
ATOM 1105 N N . ASP A 1 145 ? -13.240 19.819 7.449 1.00 94.62 145 ASP A N 1
ATOM 1106 C CA . ASP A 1 145 ? -12.027 18.999 7.611 1.00 94.62 145 ASP A CA 1
ATOM 1107 C C . ASP A 1 145 ? -11.816 18.611 9.078 1.00 94.62 145 ASP A C 1
ATOM 1109 O O . ASP A 1 145 ? -11.431 17.485 9.380 1.00 94.62 145 ASP A O 1
ATOM 1113 N N . ARG A 1 146 ? -12.138 19.532 9.994 1.00 94.88 146 ARG A N 1
ATOM 1114 C CA . ARG A 1 146 ? -12.055 19.315 11.437 1.00 94.88 146 ARG A CA 1
ATOM 1115 C C . ARG A 1 146 ? -12.944 18.169 11.910 1.00 94.88 146 ARG A C 1
ATOM 1117 O O . ARG A 1 146 ? -12.460 17.318 12.648 1.00 94.88 146 ARG A O 1
ATOM 1124 N N . GLU A 1 147 ? -14.202 18.140 11.483 1.00 97.19 147 GLU A N 1
ATOM 1125 C CA . GLU A 1 147 ? -15.139 17.071 11.849 1.00 97.19 147 GLU A CA 1
ATOM 1126 C C . GLU A 1 147 ? -14.670 15.714 11.314 1.00 97.19 147 GLU A C 1
ATOM 1128 O O . GLU A 1 147 ? -14.723 14.716 12.031 1.00 97.19 147 GLU A O 1
ATOM 1133 N N . VAL A 1 148 ? -14.129 15.678 10.088 1.00 96.31 148 VAL A N 1
ATOM 1134 C CA . VAL A 1 148 ? -13.539 14.457 9.517 1.00 96.31 148 VAL A CA 1
ATOM 1135 C C . VAL A 1 148 ? -12.330 13.991 10.340 1.00 96.31 148 VAL A C 1
ATOM 1137 O O . VAL A 1 148 ? -12.236 12.799 10.643 1.00 96.31 148 VAL A O 1
ATOM 1140 N N . TYR A 1 149 ? -11.435 14.903 10.748 1.00 94.00 149 TYR A N 1
ATOM 1141 C CA . TYR A 1 149 ? -10.281 14.559 11.591 1.00 94.00 149 TYR A CA 1
ATOM 1142 C C . TYR A 1 149 ? -10.696 13.993 12.943 1.00 94.00 149 TYR A C 1
ATOM 1144 O O . TYR A 1 149 ? -10.173 12.959 13.349 1.00 94.00 149 TYR A O 1
ATOM 1152 N N . GLU A 1 150 ? -11.598 14.678 13.649 1.00 95.38 150 GLU A N 1
ATOM 1153 C CA . GLU A 1 150 ? -12.049 14.274 14.982 1.00 95.38 150 GLU A CA 1
ATOM 1154 C C . GLU A 1 150 ? -12.728 12.900 14.915 1.00 95.38 150 GLU A C 1
ATOM 1156 O O . GLU A 1 150 ? -12.365 12.001 15.671 1.00 95.38 150 GLU A O 1
ATOM 1161 N N . PHE A 1 151 ? -13.607 12.689 13.929 1.00 96.75 151 PHE A N 1
ATOM 1162 C CA . PHE A 1 151 ? -14.255 11.398 13.711 1.00 96.75 151 PHE A CA 1
ATOM 1163 C C . PHE A 1 151 ? -13.256 10.267 13.450 1.00 96.75 151 PHE A C 1
ATOM 1165 O O . PHE A 1 151 ? -13.360 9.210 14.068 1.00 96.75 151 PHE A O 1
ATOM 1172 N N . CYS A 1 152 ? -12.292 10.471 12.547 1.00 95.94 152 CYS A N 1
ATOM 1173 C CA . CYS A 1 152 ? -11.325 9.429 12.209 1.00 95.94 152 CYS A CA 1
ATOM 1174 C C . CYS A 1 152 ? -10.383 9.139 13.380 1.00 95.94 152 CYS A C 1
ATOM 1176 O O . CYS A 1 152 ? -10.156 7.971 13.693 1.00 95.94 152 CYS A O 1
ATOM 1178 N N . ARG A 1 153 ? -9.866 10.175 14.056 1.00 95.75 153 ARG A N 1
ATOM 1179 C CA . ARG A 1 153 ? -8.986 10.029 15.227 1.00 95.75 153 ARG A CA 1
ATOM 1180 C C . ARG A 1 153 ? -9.637 9.182 16.315 1.00 95.75 153 ARG A C 1
ATOM 1182 O O . ARG A 1 153 ? -8.972 8.332 16.898 1.00 95.75 153 ARG A O 1
ATOM 1189 N N . ASP A 1 154 ? -10.925 9.404 16.555 1.00 96.69 154 ASP A N 1
ATOM 1190 C CA . ASP A 1 154 ? -11.667 8.731 17.619 1.00 96.69 154 ASP A CA 1
ATOM 1191 C C . ASP A 1 154 ? -12.207 7.350 17.184 1.00 96.69 154 ASP A C 1
ATOM 1193 O O . ASP A 1 154 ? -12.817 6.653 17.995 1.00 96.69 154 ASP A O 1
ATOM 1197 N N . ARG A 1 155 ? -11.986 6.944 15.919 1.00 97.44 155 ARG A N 1
ATOM 1198 C CA . ARG A 1 155 ? -12.452 5.676 15.320 1.00 97.44 155 ARG A CA 1
ATOM 1199 C C . ARG A 1 155 ? -11.385 4.999 14.447 1.00 97.44 155 ARG A C 1
ATOM 1201 O O . ARG A 1 155 ? -11.541 4.909 13.222 1.00 97.44 155 ARG A O 1
ATOM 1208 N N . PRO A 1 156 ? -10.286 4.511 15.042 1.00 97.75 156 PRO A N 1
ATOM 1209 C CA . PRO A 1 156 ? -9.209 3.849 14.303 1.00 97.75 156 PRO A CA 1
ATOM 1210 C C . PRO A 1 156 ? -9.676 2.612 13.515 1.00 97.75 156 PRO A C 1
ATOM 1212 O O . PRO A 1 156 ? -9.165 2.332 12.431 1.00 97.75 156 PRO A O 1
ATOM 1215 N N . GLU A 1 157 ? -10.693 1.901 14.002 1.00 98.44 157 GLU A N 1
ATOM 1216 C CA . GLU A 1 157 ? -11.320 0.773 13.310 1.00 98.44 157 GLU A CA 1
ATOM 1217 C C . GLU A 1 157 ? -11.997 1.184 12.000 1.00 98.44 157 GLU A C 1
ATOM 1219 O O . GLU A 1 157 ? -11.970 0.441 11.020 1.00 98.44 157 GLU A O 1
ATOM 1224 N N . VAL A 1 158 ? -12.564 2.391 11.953 1.00 98.06 158 VAL A N 1
ATOM 1225 C CA . VAL A 1 158 ? -13.168 2.915 10.732 1.00 98.06 158 VAL A CA 1
ATOM 1226 C C . VAL A 1 158 ? -12.079 3.269 9.721 1.00 98.06 158 VAL A C 1
ATOM 1228 O O . VAL A 1 158 ? -12.241 2.961 8.545 1.00 98.06 158 VAL A O 1
ATOM 1231 N N . GLN A 1 159 ? -10.947 3.834 10.154 1.00 97.56 159 GLN A N 1
ATOM 1232 C CA . GLN A 1 159 ? -9.810 4.067 9.252 1.00 97.56 159 GLN A CA 1
ATOM 1233 C C . GLN A 1 159 ? -9.311 2.759 8.629 1.00 97.56 159 GLN A C 1
ATOM 1235 O O . GLN A 1 159 ? -9.123 2.695 7.416 1.00 97.56 159 GLN A O 1
ATOM 1240 N N . ALA A 1 160 ? -9.169 1.707 9.443 1.00 98.44 160 ALA A N 1
ATOM 1241 C CA . ALA A 1 160 ? -8.788 0.377 8.973 1.00 98.44 160 ALA A CA 1
ATOM 1242 C C . ALA A 1 160 ? -9.808 -0.196 7.967 1.00 98.44 160 ALA A C 1
ATOM 1244 O O . ALA A 1 160 ? -9.421 -0.794 6.966 1.00 98.44 160 ALA A O 1
ATOM 1245 N N . ALA A 1 161 ? -11.108 0.021 8.183 1.00 98.62 161 ALA A N 1
ATOM 1246 C CA . ALA A 1 161 ? -12.148 -0.423 7.256 1.00 98.62 161 ALA A CA 1
ATOM 1247 C C . ALA A 1 161 ? -12.118 0.364 5.931 1.00 98.62 161 ALA A C 1
ATOM 1249 O O . ALA A 1 161 ? -12.240 -0.230 4.861 1.00 98.62 161 ALA A O 1
ATOM 1250 N N . MET A 1 162 ? -11.886 1.681 5.990 1.00 98.38 162 MET A N 1
ATOM 1251 C CA . MET A 1 162 ? -11.755 2.529 4.801 1.00 98.38 162 MET A CA 1
ATOM 1252 C C . MET A 1 162 ? -10.560 2.123 3.935 1.00 98.38 162 MET A C 1
ATOM 1254 O O . MET A 1 162 ? -10.703 2.045 2.718 1.00 98.38 162 MET A O 1
ATOM 1258 N N . ILE A 1 163 ? -9.395 1.837 4.533 1.00 98.12 163 ILE A N 1
ATOM 1259 C CA . ILE A 1 163 ? -8.248 1.352 3.751 1.00 98.12 163 ILE A CA 1
ATOM 1260 C C . ILE A 1 163 ? -8.513 -0.050 3.179 1.00 98.12 163 ILE A C 1
ATOM 1262 O O . ILE A 1 163 ? -8.090 -0.332 2.063 1.00 98.12 163 ILE A O 1
ATOM 1266 N N . CYS A 1 164 ? -9.278 -0.912 3.861 1.00 98.50 164 CYS A N 1
ATOM 1267 C CA . CYS A 1 164 ? -9.701 -2.187 3.275 1.00 98.50 164 CYS A CA 1
ATOM 1268 C C . CYS A 1 164 ? -10.605 -1.982 2.049 1.00 98.50 164 CYS A C 1
ATOM 1270 O O . CYS A 1 164 ? -10.381 -2.624 1.026 1.00 98.50 164 CYS A O 1
ATOM 1272 N N . ASP A 1 165 ? -11.593 -1.080 2.120 1.00 98.31 165 ASP A N 1
ATOM 1273 C CA . ASP A 1 165 ? -12.445 -0.751 0.966 1.00 98.31 165 ASP A CA 1
ATOM 1274 C C . ASP A 1 165 ? -11.614 -0.189 -0.196 1.00 98.31 165 ASP A C 1
ATOM 1276 O O . ASP A 1 165 ? -11.799 -0.587 -1.344 1.00 98.31 165 ASP A O 1
ATOM 1280 N N . TYR A 1 166 ? -10.664 0.693 0.115 1.00 97.44 166 TYR A N 1
ATOM 1281 C CA . TYR A 1 166 ? -9.753 1.288 -0.855 1.00 97.44 166 TYR A CA 1
ATOM 1282 C C . TYR A 1 166 ? -8.895 0.236 -1.575 1.00 97.44 166 TYR A C 1
ATOM 1284 O O . TYR A 1 166 ? -8.828 0.221 -2.806 1.00 97.44 166 TYR A O 1
ATOM 1292 N N . ILE A 1 167 ? -8.255 -0.666 -0.820 1.00 98.00 167 ILE A N 1
ATOM 1293 C CA . ILE A 1 167 ? -7.422 -1.737 -1.384 1.00 98.00 167 ILE A CA 1
ATOM 1294 C C . ILE A 1 167 ? -8.278 -2.713 -2.192 1.00 98.00 167 ILE A C 1
ATOM 1296 O O . ILE A 1 167 ? -7.887 -3.093 -3.294 1.00 98.00 167 ILE A O 1
ATOM 1300 N N . GLU A 1 168 ? -9.447 -3.106 -1.679 1.00 97.88 168 GLU A N 1
ATOM 1301 C CA . GLU A 1 168 ? -10.359 -4.007 -2.387 1.00 97.88 168 GLU A CA 1
ATOM 1302 C C . GLU A 1 168 ? -10.790 -3.409 -3.732 1.00 97.88 168 GLU A C 1
ATOM 1304 O O . GLU A 1 168 ? -10.745 -4.104 -4.748 1.00 97.88 168 GLU A O 1
ATOM 1309 N N . GLU A 1 169 ? -11.156 -2.124 -3.769 1.00 97.25 169 GLU A N 1
ATOM 1310 C CA . GLU A 1 169 ? -11.508 -1.425 -5.009 1.00 97.25 169 GLU A CA 1
ATOM 1311 C C . GLU A 1 169 ? -10.322 -1.398 -5.983 1.00 97.25 169 GLU A C 1
ATOM 1313 O O . GLU A 1 169 ? -10.463 -1.781 -7.149 1.00 97.25 169 GLU A O 1
ATOM 1318 N N . ALA A 1 170 ? -9.138 -1.006 -5.504 1.00 97.12 170 ALA A N 1
ATOM 1319 C CA . ALA A 1 170 ? -7.933 -0.939 -6.321 1.00 97.12 170 ALA A CA 1
ATOM 1320 C C . ALA A 1 170 ? -7.549 -2.311 -6.899 1.00 97.12 170 ALA A C 1
ATOM 1322 O O . ALA A 1 170 ? -7.234 -2.418 -8.084 1.00 97.12 170 ALA A O 1
ATOM 1323 N N . TYR A 1 171 ? -7.616 -3.372 -6.094 1.00 97.94 171 TYR A N 1
ATOM 1324 C CA . TYR A 1 171 ? -7.291 -4.736 -6.511 1.00 97.94 171 TYR A CA 1
ATOM 1325 C C . TYR A 1 171 ? -8.331 -5.330 -7.451 1.00 97.94 171 TYR A C 1
ATOM 1327 O O . TYR A 1 171 ? -7.960 -5.983 -8.427 1.00 97.94 171 TYR A O 1
ATOM 1335 N N . THR A 1 172 ? -9.612 -5.062 -7.207 1.00 96.69 172 THR A N 1
ATOM 1336 C CA . THR A 1 172 ? -10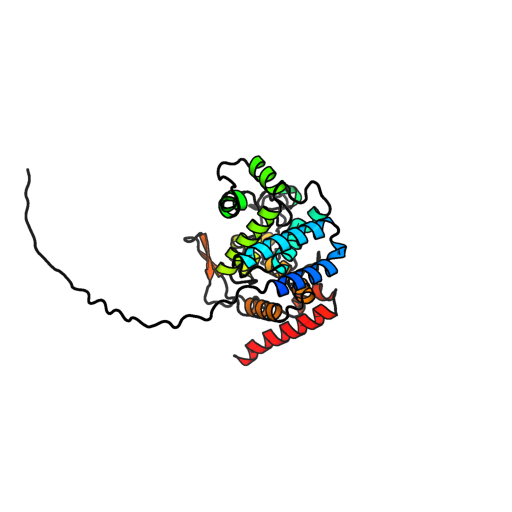.698 -5.480 -8.103 1.00 96.69 172 THR A CA 1
ATOM 1337 C C . THR A 1 172 ? -10.534 -4.851 -9.483 1.00 96.69 172 THR A C 1
ATOM 1339 O O . THR A 1 172 ? -10.750 -5.506 -10.500 1.00 96.69 172 THR A O 1
ATOM 1342 N N . LYS A 1 173 ? -10.141 -3.575 -9.526 1.00 96.00 173 LYS A N 1
ATOM 1343 C CA . LYS A 1 173 ? -10.101 -2.794 -10.761 1.00 96.00 173 LYS A CA 1
ATOM 1344 C C . LYS A 1 173 ? -8.798 -2.939 -11.541 1.00 96.00 173 LYS A C 1
ATOM 1346 O O . LYS A 1 173 ? -8.829 -3.079 -12.760 1.00 96.00 173 LYS A O 1
ATOM 1351 N N . TYR A 1 174 ? -7.663 -2.895 -10.851 1.00 96.75 174 TYR A N 1
ATOM 1352 C CA . TYR A 1 174 ? -6.342 -2.805 -11.477 1.00 96.75 174 TYR A CA 1
ATOM 1353 C C . TYR A 1 174 ? -5.469 -4.049 -11.264 1.00 96.75 174 TYR A C 1
ATOM 1355 O O . TYR A 1 174 ? -4.308 -4.055 -11.672 1.00 96.75 174 TYR A O 1
ATOM 1363 N N . GLY A 1 175 ? -6.020 -5.100 -10.654 1.00 95.75 175 GLY A N 1
ATOM 1364 C CA . GLY A 1 175 ? -5.333 -6.362 -10.396 1.00 95.75 175 GLY A CA 1
ATOM 1365 C C . GLY A 1 175 ? -4.791 -6.459 -8.971 1.00 95.75 175 GLY A C 1
ATOM 1366 O O . GLY A 1 175 ? -4.108 -5.561 -8.465 1.00 95.75 175 GLY A O 1
ATOM 1367 N N . ARG A 1 176 ? -5.084 -7.586 -8.316 1.00 97.25 176 ARG A N 1
ATOM 1368 C CA . ARG A 1 176 ? -4.656 -7.874 -6.944 1.00 97.25 176 ARG A CA 1
ATOM 1369 C C . ARG A 1 176 ? -3.137 -7.872 -6.835 1.00 97.25 176 ARG A C 1
ATOM 1371 O O . ARG A 1 176 ? -2.475 -8.631 -7.530 1.00 97.25 176 ARG A O 1
ATOM 1378 N N . ARG A 1 177 ? -2.595 -7.031 -5.943 1.00 97.25 177 ARG A N 1
ATOM 1379 C CA . ARG A 1 177 ? -1.143 -6.871 -5.704 1.00 97.25 177 ARG A CA 1
ATOM 1380 C C . ARG A 1 177 ? -0.324 -6.591 -6.974 1.00 97.25 177 ARG A C 1
ATOM 1382 O O . ARG A 1 177 ? 0.897 -6.744 -6.964 1.00 97.25 177 ARG A O 1
ATOM 1389 N N . GLY A 1 178 ? -0.975 -6.175 -8.059 1.00 97.38 178 GLY A N 1
ATOM 1390 C CA . GLY A 1 178 ? -0.315 -5.847 -9.313 1.00 97.38 178 GLY A CA 1
ATOM 1391 C C . GLY A 1 178 ? 0.340 -4.464 -9.276 1.00 97.38 178 GLY A C 1
ATOM 1392 O O . GLY A 1 178 ? 0.042 -3.662 -8.382 1.00 97.38 178 GLY A O 1
ATOM 1393 N N . PRO A 1 179 ? 1.189 -4.153 -10.271 1.00 97.81 179 PRO A N 1
ATOM 1394 C CA . PRO A 1 179 ? 1.834 -2.851 -10.424 1.00 97.81 179 PRO A CA 1
ATOM 1395 C C . PRO A 1 179 ? 0.857 -1.680 -10.266 1.00 97.81 179 PRO A C 1
ATOM 1397 O O . PRO A 1 179 ? 1.070 -0.808 -9.430 1.00 97.81 179 PRO A O 1
ATOM 1400 N N . TYR A 1 180 ? -0.257 -1.690 -11.002 1.00 98.12 180 TYR A N 1
ATOM 1401 C CA . TYR A 1 180 ? -1.227 -0.591 -10.985 1.00 98.12 180 TYR A CA 1
ATOM 1402 C C . TYR A 1 180 ? -2.162 -0.615 -9.775 1.00 98.12 180 TYR A C 1
ATOM 1404 O O . TYR A 1 180 ? -2.494 0.449 -9.255 1.00 98.12 180 TYR A O 1
ATOM 1412 N N . GLY A 1 181 ? -2.535 -1.804 -9.286 1.00 97.50 181 GLY A N 1
ATOM 1413 C CA . GLY A 1 181 ? -3.323 -1.956 -8.060 1.00 97.50 181 GLY A CA 1
ATOM 1414 C C . GLY A 1 181 ? -2.635 -1.327 -6.854 1.00 97.50 181 GLY A C 1
ATOM 1415 O O . GLY A 1 181 ? -3.265 -0.575 -6.122 1.00 97.50 181 GLY A O 1
ATOM 1416 N N . ILE A 1 182 ? -1.329 -1.555 -6.697 1.00 97.81 182 ILE A N 1
ATOM 1417 C CA . ILE A 1 182 ? -0.536 -0.936 -5.627 1.00 97.81 182 ILE A CA 1
ATOM 1418 C C . ILE A 1 182 ? -0.213 0.529 -5.956 1.00 97.81 182 ILE A C 1
ATOM 1420 O O . ILE A 1 182 ? -0.298 1.393 -5.090 1.00 97.81 182 ILE A O 1
ATOM 1424 N N . GLN A 1 183 ? 0.120 0.861 -7.210 1.00 96.62 183 GLN A N 1
ATOM 1425 C CA . GLN A 1 183 ? 0.430 2.246 -7.594 1.00 96.62 183 GLN A CA 1
ATOM 1426 C C . GLN A 1 183 ? -0.750 3.203 -7.361 1.00 96.62 183 GLN A C 1
ATOM 1428 O O . GLN A 1 183 ? -0.537 4.402 -7.154 1.00 96.62 183 GLN A O 1
ATOM 1433 N N . ARG A 1 184 ? -1.985 2.681 -7.367 1.00 95.19 184 ARG A N 1
ATOM 1434 C CA . ARG A 1 184 ? -3.201 3.431 -7.044 1.00 95.19 184 ARG A CA 1
ATOM 1435 C C . ARG A 1 184 ? -3.124 4.147 -5.706 1.00 95.19 184 ARG A C 1
ATOM 1437 O O . ARG A 1 184 ? -3.663 5.252 -5.648 1.00 95.19 184 ARG A O 1
ATOM 1444 N N . TYR A 1 185 ? -2.432 3.558 -4.730 1.00 90.31 185 TYR A N 1
ATOM 1445 C CA . TYR A 1 185 ? -2.329 4.025 -3.345 1.00 90.31 185 TYR A CA 1
ATOM 1446 C C . TYR A 1 185 ? -1.660 5.391 -3.255 1.00 90.31 185 TYR A C 1
ATOM 1448 O O . TYR A 1 185 ? -2.063 6.237 -2.464 1.00 90.31 185 TYR A O 1
ATOM 1456 N N . PHE A 1 186 ? -0.704 5.623 -4.152 1.00 89.50 186 PHE A N 1
ATOM 1457 C CA . PHE A 1 186 ? 0.042 6.863 -4.242 1.00 89.50 186 PHE A CA 1
ATOM 1458 C C . PHE A 1 186 ? -0.545 7.799 -5.309 1.00 89.50 186 PHE A C 1
ATOM 1460 O O . PHE A 1 186 ? -1.302 8.713 -5.000 1.00 89.50 186 PHE A O 1
ATOM 1467 N N . TRP A 1 187 ? -0.236 7.568 -6.591 1.00 90.44 187 TRP A N 1
ATOM 1468 C CA . TRP A 1 187 ? -0.747 8.388 -7.695 1.00 90.44 187 TRP A CA 1
ATOM 1469 C C . TRP A 1 187 ? -0.696 7.621 -9.021 1.00 90.44 187 TRP A C 1
ATOM 1471 O O . TRP A 1 187 ? 0.289 7.676 -9.763 1.00 90.44 187 TRP A O 1
ATOM 1481 N N . LEU A 1 188 ? -1.766 6.878 -9.320 1.00 94.44 188 LEU A N 1
ATOM 1482 C CA . LEU A 1 188 ? -1.856 6.080 -10.550 1.00 94.44 188 LEU A CA 1
ATOM 1483 C C . LEU A 1 188 ? -1.870 6.943 -11.811 1.00 94.44 188 LEU A C 1
ATOM 1485 O O . LEU A 1 188 ? -1.148 6.636 -12.751 1.00 94.44 188 LEU A O 1
ATOM 1489 N N . GLU A 1 189 ? -2.651 8.026 -11.826 1.00 93.69 189 GLU A N 1
ATOM 1490 C CA . GLU A 1 189 ? -2.712 8.935 -12.975 1.00 93.69 189 GLU A CA 1
ATOM 1491 C C . GLU A 1 189 ? -1.326 9.490 -13.316 1.00 93.69 189 GLU A C 1
ATOM 1493 O O . GLU A 1 189 ? -0.870 9.361 -14.451 1.00 93.69 189 GLU A O 1
ATOM 1498 N N . GLY A 1 190 ? -0.625 10.053 -12.325 1.00 91.12 190 GLY A N 1
ATOM 1499 C CA . GLY A 1 190 ? 0.714 10.597 -12.530 1.00 91.12 190 GLY A CA 1
ATOM 1500 C C . GLY A 1 190 ? 1.694 9.545 -13.044 1.00 91.12 190 GLY A C 1
ATOM 1501 O O . GLY A 1 190 ? 2.511 9.840 -13.913 1.00 91.12 190 GLY A O 1
ATOM 1502 N N . TYR A 1 191 ? 1.590 8.306 -12.565 1.00 94.19 191 TYR A N 1
ATOM 1503 C CA . TYR A 1 191 ? 2.418 7.206 -13.049 1.00 94.19 191 TYR A CA 1
ATOM 1504 C C . TYR A 1 191 ? 2.107 6.829 -14.504 1.00 94.19 191 TYR A C 1
ATOM 1506 O O . TYR A 1 191 ? 3.001 6.817 -15.346 1.00 94.19 191 TYR A O 1
ATOM 1514 N N . VAL A 1 192 ? 0.835 6.574 -14.818 1.00 95.06 192 VAL A N 1
ATOM 1515 C CA . VAL A 1 192 ? 0.384 6.127 -16.146 1.00 95.06 192 VAL A CA 1
ATOM 1516 C C . VAL A 1 192 ? 0.602 7.201 -17.216 1.00 95.06 192 VAL A C 1
ATOM 1518 O O . VAL A 1 192 ? 0.888 6.887 -18.368 1.00 95.06 192 VAL A O 1
ATOM 1521 N N . ARG A 1 193 ? 0.523 8.482 -16.845 1.00 92.88 193 ARG A N 1
ATOM 1522 C CA . ARG A 1 193 ? 0.843 9.609 -17.735 1.00 92.88 193 ARG A CA 1
ATOM 1523 C C . ARG A 1 193 ? 2.346 9.883 -17.872 1.00 92.88 193 ARG A C 1
ATOM 1525 O O . ARG A 1 193 ? 2.727 10.814 -18.580 1.00 92.88 193 ARG A O 1
ATOM 1532 N N . GLY A 1 194 ? 3.198 9.130 -17.176 1.00 90.19 194 GLY A N 1
ATOM 1533 C CA . GLY A 1 194 ? 4.650 9.310 -17.197 1.00 90.19 194 GLY A CA 1
ATOM 1534 C C . GLY A 1 194 ? 5.147 10.560 -16.464 1.00 90.19 194 GLY A C 1
ATOM 1535 O O . GLY A 1 194 ? 6.249 11.038 -16.724 1.00 90.19 194 GLY A O 1
ATOM 1536 N N . TRP A 1 195 ? 4.349 11.130 -15.557 1.00 89.06 195 TRP A N 1
ATOM 1537 C CA . TRP A 1 195 ? 4.756 12.271 -14.730 1.00 89.06 195 TRP A CA 1
ATOM 1538 C C . TRP A 1 195 ? 5.643 11.858 -13.556 1.00 89.06 195 TRP A C 1
ATOM 1540 O O . TRP A 1 195 ? 6.403 12.688 -13.059 1.00 89.06 195 TRP A O 1
ATOM 1550 N N . ILE A 1 196 ? 5.538 10.600 -13.121 1.00 90.38 196 ILE A N 1
ATOM 1551 C CA . ILE A 1 196 ? 6.386 9.980 -12.099 1.00 90.38 196 ILE A CA 1
ATOM 1552 C C . ILE A 1 196 ? 6.745 8.529 -12.481 1.00 90.38 196 ILE A C 1
ATOM 1554 O O . ILE A 1 196 ? 6.209 7.979 -13.444 1.00 90.38 196 ILE A O 1
ATOM 1558 N N . GLY A 1 197 ? 7.638 7.889 -11.721 1.00 88.12 197 GLY A N 1
ATOM 1559 C CA . GLY A 1 197 ? 8.020 6.482 -11.870 1.00 88.12 197 GLY A CA 1
ATOM 1560 C C . GLY A 1 197 ? 8.898 6.162 -13.073 1.00 88.12 197 GLY A C 1
ATOM 1561 O O . GLY A 1 197 ? 8.882 5.026 -13.537 1.00 88.12 197 GLY A O 1
ATOM 1562 N N . GLN A 1 198 ? 9.625 7.151 -13.589 1.00 87.12 198 GLN A N 1
ATOM 1563 C CA . GLN A 1 198 ? 10.412 7.043 -14.823 1.00 87.12 198 GLN A CA 1
ATOM 1564 C C . GLN A 1 198 ? 11.900 6.719 -14.589 1.00 87.12 198 GLN A C 1
ATOM 1566 O O . GLN A 1 198 ? 12.614 6.358 -15.524 1.00 87.12 198 GLN A O 1
ATOM 1571 N N . GLY A 1 199 ? 12.382 6.854 -13.353 1.00 90.19 199 GLY A N 1
ATOM 1572 C CA . GLY A 1 199 ? 13.766 6.603 -12.968 1.00 90.19 199 GLY A CA 1
ATOM 1573 C C . GLY A 1 199 ? 14.010 5.171 -12.490 1.00 90.19 199 GLY A 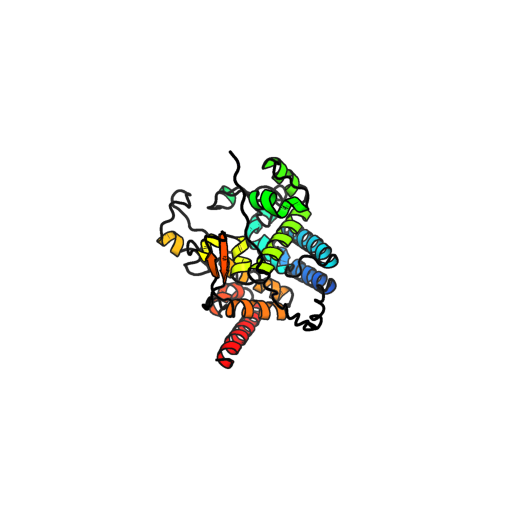C 1
ATOM 1574 O O . GLY A 1 199 ? 13.173 4.276 -12.617 1.00 90.19 199 GLY A O 1
ATOM 1575 N N . ALA A 1 200 ? 15.178 4.948 -11.879 1.00 92.69 200 ALA A N 1
ATOM 1576 C CA . ALA A 1 200 ? 15.429 3.702 -11.158 1.00 92.69 200 ALA A CA 1
ATOM 1577 C C . ALA A 1 200 ? 14.398 3.546 -10.033 1.00 92.69 200 ALA A C 1
ATOM 1579 O O . ALA A 1 200 ? 14.129 4.490 -9.286 1.00 92.69 200 ALA A O 1
ATOM 1580 N N . TRP A 1 201 ? 13.812 2.357 -9.920 1.00 94.81 201 TRP A N 1
ATOM 1581 C CA . TRP A 1 201 ? 12.607 2.157 -9.121 1.00 94.81 201 TRP A CA 1
ATOM 1582 C C . TRP A 1 201 ? 12.788 2.488 -7.629 1.00 94.81 201 TRP A C 1
ATOM 1584 O O . TRP A 1 201 ? 11.820 2.871 -6.979 1.00 94.81 201 TRP A O 1
ATOM 1594 N N . ASP A 1 202 ? 14.005 2.384 -7.093 1.00 93.19 202 ASP A N 1
ATOM 1595 C CA . ASP A 1 202 ? 14.362 2.634 -5.689 1.00 93.19 202 ASP A CA 1
ATOM 1596 C C . ASP A 1 202 ? 14.656 4.104 -5.356 1.00 93.19 202 ASP A C 1
ATOM 1598 O O . ASP A 1 202 ? 14.968 4.422 -4.205 1.00 93.19 202 ASP A O 1
ATOM 1602 N N . LYS A 1 203 ? 14.592 5.004 -6.343 1.00 92.00 203 LYS A N 1
ATOM 1603 C CA . LYS A 1 203 ? 14.729 6.451 -6.121 1.00 92.00 203 LYS A CA 1
ATOM 1604 C C . LYS A 1 203 ? 13.524 7.023 -5.379 1.00 92.00 203 LYS A C 1
ATOM 1606 O O . LYS A 1 203 ? 12.508 6.364 -5.203 1.00 92.00 203 LYS A O 1
ATOM 1611 N N . SER A 1 204 ? 13.610 8.281 -4.952 1.00 88.62 204 SER A N 1
ATOM 1612 C CA . SER A 1 204 ? 12.453 8.975 -4.375 1.00 88.62 204 SER A CA 1
ATOM 1613 C C . SER A 1 204 ? 11.265 8.927 -5.339 1.00 88.62 204 SER A C 1
ATOM 1615 O O . SER A 1 204 ? 11.397 9.321 -6.494 1.00 88.62 204 SER A O 1
ATOM 1617 N N . VAL A 1 205 ? 10.109 8.457 -4.873 1.00 87.88 205 VAL A N 1
ATOM 1618 C CA . VAL A 1 205 ? 8.857 8.460 -5.659 1.00 87.88 205 VAL A CA 1
ATOM 1619 C C . VAL A 1 205 ? 8.325 9.878 -5.861 1.00 87.88 205 VAL A C 1
ATOM 1621 O O . VAL A 1 205 ? 7.617 10.152 -6.825 1.00 87.88 205 VAL A O 1
ATOM 1624 N N . LEU A 1 206 ? 8.708 10.781 -4.955 1.00 81.00 206 LEU A N 1
ATOM 1625 C CA . LEU A 1 206 ? 8.395 12.195 -5.016 1.00 81.00 206 LEU A CA 1
ATOM 1626 C C . LEU A 1 206 ? 9.523 12.941 -5.735 1.00 81.00 206 LEU A C 1
ATOM 1628 O O . LEU A 1 206 ? 10.677 12.883 -5.284 1.00 81.00 206 LEU A O 1
ATOM 1632 N N . PRO A 1 207 ? 9.218 13.684 -6.805 1.00 77.81 207 PRO A N 1
ATOM 1633 C CA . PRO A 1 207 ? 10.147 14.657 -7.344 1.00 77.81 207 PRO A CA 1
ATOM 1634 C C . PRO A 1 207 ? 10.285 15.814 -6.344 1.00 77.81 207 PRO A C 1
ATOM 1636 O O . PRO A 1 207 ? 9.317 16.209 -5.698 1.00 77.81 207 PRO A O 1
ATOM 1639 N N . THR A 1 208 ? 11.491 16.360 -6.188 1.00 72.00 208 THR A N 1
ATOM 1640 C CA . THR A 1 208 ? 11.747 17.456 -5.236 1.00 72.00 208 THR A CA 1
ATOM 1641 C C . THR A 1 208 ? 11.892 18.781 -5.986 1.00 72.00 208 THR A C 1
ATOM 1643 O O . THR A 1 208 ? 12.992 19.069 -6.458 1.00 72.00 208 THR A O 1
ATOM 1646 N N . PRO A 1 209 ? 10.825 19.591 -6.131 1.00 71.75 209 PRO A N 1
ATOM 1647 C CA . PRO A 1 209 ? 10.940 20.917 -6.732 1.00 71.75 209 PRO A CA 1
ATOM 1648 C C . PRO A 1 209 ? 11.786 21.843 -5.837 1.00 71.75 209 PRO A C 1
ATOM 1650 O O . PRO A 1 209 ? 11.742 21.704 -4.612 1.00 71.75 209 PRO A O 1
ATOM 1653 N N . PRO A 1 210 ? 12.521 22.822 -6.398 1.00 70.88 210 PRO A N 1
ATOM 1654 C CA . PRO A 1 210 ? 13.368 23.720 -5.606 1.00 70.88 210 PRO A CA 1
ATOM 1655 C C . PRO A 1 210 ? 12.563 24.640 -4.673 1.00 70.88 210 PRO A C 1
ATOM 1657 O O . PRO A 1 210 ? 13.090 25.117 -3.673 1.00 70.88 210 PRO A O 1
ATOM 1660 N N . ASP A 1 211 ? 11.295 24.891 -5.004 1.00 71.19 211 ASP A N 1
ATOM 1661 C CA . ASP A 1 211 ? 10.388 25.821 -4.326 1.00 71.19 211 ASP A CA 1
ATOM 1662 C C . ASP A 1 211 ? 9.110 25.160 -3.775 1.00 71.19 211 ASP A C 1
ATOM 1664 O O . ASP A 1 211 ? 8.211 25.857 -3.308 1.00 71.19 211 ASP A O 1
ATOM 1668 N N . GLY A 1 212 ? 9.019 23.826 -3.803 1.00 67.88 212 GLY A N 1
ATOM 1669 C CA . GLY A 1 212 ? 7.860 23.093 -3.279 1.00 67.88 212 GLY A CA 1
ATOM 1670 C C . GLY A 1 212 ? 6.643 23.033 -4.215 1.00 67.88 212 GLY A C 1
ATOM 1671 O O . GLY A 1 212 ? 5.669 22.368 -3.872 1.00 67.88 212 GLY A O 1
ATOM 1672 N N . ASP A 1 213 ? 6.669 23.679 -5.387 1.00 73.06 213 ASP A N 1
ATOM 1673 C CA . ASP A 1 213 ? 5.533 23.700 -6.320 1.00 73.06 213 ASP A CA 1
ATOM 1674 C C . ASP A 1 213 ? 5.640 22.570 -7.357 1.00 73.06 213 ASP A C 1
ATOM 1676 O O . ASP A 1 213 ? 6.423 22.627 -8.310 1.00 73.06 213 ASP A O 1
ATOM 1680 N N . TRP A 1 214 ? 4.809 21.536 -7.209 1.00 72.69 214 TRP A N 1
ATOM 1681 C CA . TRP A 1 214 ? 4.780 20.394 -8.128 1.00 72.69 214 TRP A CA 1
ATOM 1682 C C . TRP A 1 214 ? 4.437 20.776 -9.578 1.00 72.69 214 TRP 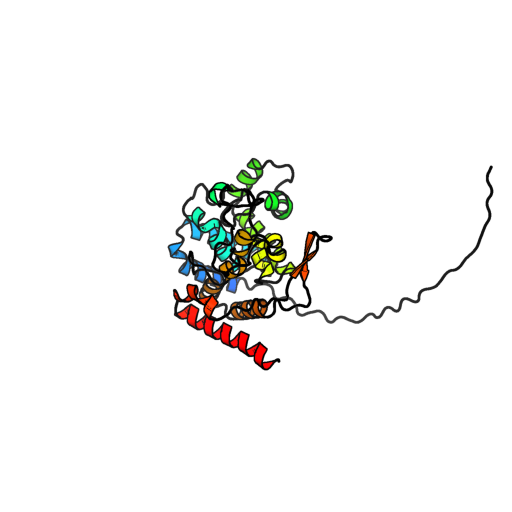A C 1
ATOM 1684 O O . TRP A 1 214 ? 4.786 20.056 -10.516 1.00 72.69 214 TRP A O 1
ATOM 1694 N N . ARG A 1 215 ? 3.785 21.923 -9.803 1.00 75.38 215 ARG A N 1
ATOM 1695 C CA . ARG A 1 215 ? 3.464 22.402 -11.156 1.00 75.38 215 ARG A CA 1
ATOM 1696 C C . ARG A 1 215 ? 4.703 22.889 -11.907 1.00 75.38 215 ARG A C 1
ATOM 1698 O O . ARG A 1 215 ? 4.652 23.041 -13.124 1.00 75.38 215 ARG A O 1
ATOM 1705 N N . ARG A 1 216 ? 5.815 23.109 -11.198 1.00 79.81 216 ARG A N 1
ATOM 1706 C CA . ARG A 1 216 ? 7.095 23.604 -11.734 1.00 79.81 216 ARG A CA 1
ATOM 1707 C C . ARG A 1 216 ? 8.140 22.514 -11.925 1.00 79.81 216 ARG A C 1
ATOM 1709 O O . ARG A 1 216 ? 9.301 22.808 -12.197 1.00 79.81 216 ARG A O 1
ATOM 1716 N N . LEU A 1 217 ? 7.741 21.254 -11.798 1.00 80.50 217 LEU A N 1
ATOM 1717 C CA . LEU A 1 217 ? 8.625 20.127 -12.045 1.00 80.50 217 LEU A CA 1
ATOM 1718 C C . LEU A 1 217 ? 9.095 20.112 -13.496 1.00 80.50 217 LEU A C 1
ATOM 1720 O O . LEU A 1 217 ? 8.280 20.004 -14.421 1.00 80.50 217 LEU A O 1
ATOM 1724 N N . THR A 1 218 ? 10.411 20.171 -13.684 1.00 86.88 218 THR A N 1
ATOM 1725 C CA . THR A 1 218 ? 11.010 20.011 -15.009 1.00 86.88 218 THR A CA 1
ATOM 1726 C C . THR A 1 218 ? 10.832 18.568 -15.498 1.00 86.88 218 THR A C 1
ATOM 1728 O O . THR A 1 218 ? 10.634 17.658 -14.680 1.00 86.88 218 THR A O 1
ATOM 1731 N N . PRO A 1 219 ? 10.895 18.317 -16.817 1.00 86.56 219 PRO A N 1
ATOM 1732 C CA . PRO A 1 219 ? 10.888 16.959 -17.354 1.00 86.56 219 PRO A CA 1
ATOM 1733 C C . PRO A 1 219 ? 11.945 16.057 -16.707 1.00 86.56 219 PRO A C 1
ATOM 1735 O O . PRO A 1 219 ? 11.656 14.905 -16.410 1.00 86.56 219 PRO A O 1
ATOM 1738 N N . GLU A 1 220 ? 13.131 16.588 -16.408 1.00 86.88 220 GLU A N 1
ATOM 1739 C CA . GLU A 1 220 ? 14.228 15.849 -15.777 1.00 86.88 220 GLU A CA 1
ATOM 1740 C C . GLU A 1 220 ? 13.887 15.449 -14.338 1.00 86.88 220 GLU A C 1
ATOM 1742 O O . GLU A 1 220 ? 14.150 14.320 -13.937 1.00 86.88 220 GLU A O 1
ATOM 1747 N N . MET A 1 221 ? 13.247 16.338 -13.569 1.00 87.75 221 MET A N 1
ATOM 1748 C CA . MET A 1 221 ? 12.809 16.024 -12.204 1.00 87.75 221 MET A CA 1
ATOM 1749 C C . MET A 1 221 ? 11.755 14.920 -12.182 1.00 87.75 221 MET A C 1
ATOM 1751 O O . MET A 1 221 ? 11.801 14.043 -11.325 1.00 87.75 221 MET A O 1
ATOM 1755 N N . LYS A 1 222 ? 10.812 14.958 -13.129 1.00 85.88 222 LYS A N 1
ATOM 1756 C CA . LYS A 1 222 ? 9.795 13.912 -13.312 1.00 85.88 222 LYS A CA 1
ATOM 1757 C C . LYS A 1 222 ? 10.441 12.593 -13.727 1.00 85.88 222 LYS A C 1
ATOM 1759 O O . LYS A 1 222 ? 10.142 11.548 -13.148 1.00 85.88 222 LYS A O 1
ATOM 1764 N N . ALA A 1 223 ? 11.377 12.667 -14.675 1.00 84.69 223 ALA A N 1
ATOM 1765 C CA . ALA A 1 223 ? 12.137 11.532 -15.181 1.00 84.69 223 ALA A CA 1
ATOM 1766 C C . ALA A 1 223 ? 12.983 10.840 -14.094 1.00 84.69 223 ALA A C 1
ATOM 1768 O O . ALA A 1 223 ? 13.287 9.658 -14.218 1.00 84.69 223 ALA A O 1
ATOM 1769 N N . ASP A 1 224 ? 13.343 11.546 -13.019 1.00 88.44 224 ASP A N 1
ATOM 1770 C CA . ASP A 1 224 ? 14.201 11.030 -11.945 1.00 88.44 224 ASP A CA 1
ATOM 1771 C C . ASP A 1 224 ? 13.445 10.411 -10.753 1.00 88.44 224 ASP A C 1
ATOM 1773 O O . ASP A 1 224 ? 14.028 10.119 -9.707 1.00 88.44 224 ASP A O 1
ATOM 1777 N N . THR A 1 225 ? 12.140 10.184 -10.889 1.00 91.56 225 THR A N 1
ATOM 1778 C CA . THR A 1 225 ? 11.311 9.625 -9.809 1.00 91.56 225 THR A CA 1
ATOM 1779 C C . THR A 1 225 ? 11.272 8.098 -9.820 1.00 91.56 225 THR A C 1
ATOM 1781 O O . THR A 1 225 ? 11.211 7.465 -10.873 1.00 91.56 225 THR A O 1
ATOM 1784 N N . GLY A 1 226 ? 11.289 7.494 -8.633 1.00 93.81 226 GLY A N 1
ATOM 1785 C CA . GLY A 1 226 ? 11.203 6.047 -8.442 1.00 93.81 226 GLY A CA 1
ATOM 1786 C C . GLY A 1 226 ? 9.788 5.489 -8.593 1.00 93.81 226 GLY A C 1
ATOM 1787 O O . GLY A 1 226 ? 8.805 6.224 -8.692 1.00 93.81 226 GLY A O 1
ATOM 1788 N N . PHE A 1 227 ? 9.680 4.162 -8.582 1.00 95.62 227 PHE A N 1
ATOM 1789 C CA . PHE A 1 227 ? 8.433 3.441 -8.822 1.00 95.62 227 PHE A CA 1
ATOM 1790 C C . PHE A 1 227 ? 7.847 2.918 -7.506 1.00 95.62 227 PHE A C 1
ATOM 1792 O O . PHE A 1 227 ? 8.291 1.902 -6.968 1.00 95.62 227 PHE A O 1
ATOM 1799 N N . TYR A 1 228 ? 6.829 3.622 -7.009 1.00 96.19 228 TYR A N 1
ATOM 1800 C CA . TYR A 1 228 ? 6.215 3.387 -5.703 1.00 96.19 228 TYR A CA 1
ATOM 1801 C C . TYR A 1 228 ? 5.761 1.942 -5.489 1.00 96.19 228 TYR A C 1
ATOM 1803 O O . TYR A 1 228 ? 6.169 1.319 -4.508 1.00 96.19 228 TYR A O 1
ATOM 1811 N N . ALA A 1 229 ? 5.000 1.367 -6.427 1.00 97.81 229 ALA A N 1
ATOM 1812 C CA . ALA A 1 229 ? 4.509 -0.000 -6.262 1.00 97.81 229 ALA A CA 1
ATOM 1813 C C . ALA A 1 229 ? 5.647 -1.012 -6.065 1.00 97.81 229 ALA A C 1
ATOM 1815 O O . ALA A 1 229 ? 5.542 -1.928 -5.251 1.00 97.81 229 ALA A O 1
ATOM 1816 N N . LYS A 1 230 ? 6.777 -0.820 -6.757 1.00 98.06 230 LYS A N 1
ATOM 1817 C CA . LYS A 1 230 ? 7.926 -1.722 -6.640 1.00 98.06 230 LYS A CA 1
ATOM 1818 C C . LYS A 1 230 ? 8.656 -1.543 -5.310 1.00 98.06 230 LYS A C 1
ATOM 1820 O O . LYS A 1 230 ? 9.142 -2.524 -4.763 1.00 98.06 230 LYS A O 1
ATOM 1825 N N . GLN A 1 231 ? 8.651 -0.342 -4.729 1.00 97.69 231 GLN A N 1
ATOM 1826 C CA . GLN A 1 231 ? 9.142 -0.116 -3.361 1.00 97.69 231 GLN A CA 1
ATOM 1827 C C . GLN A 1 231 ? 8.267 -0.793 -2.308 1.00 97.69 231 GLN A C 1
ATOM 1829 O O . GLN A 1 231 ? 8.802 -1.408 -1.386 1.00 97.69 231 GLN A O 1
ATOM 1834 N N . VAL A 1 232 ? 6.941 -0.731 -2.463 1.00 98.00 232 VAL A N 1
ATOM 1835 C CA . VAL A 1 232 ? 5.976 -1.428 -1.594 1.00 98.00 232 VAL A CA 1
ATOM 1836 C C . VAL A 1 232 ? 6.136 -2.947 -1.672 1.00 98.00 232 VAL A C 1
ATOM 1838 O O . VAL A 1 232 ? 5.935 -3.635 -0.674 1.00 98.00 232 VAL A O 1
ATOM 1841 N N . VAL A 1 233 ? 6.539 -3.482 -2.826 1.00 98.50 233 VAL A N 1
ATOM 1842 C CA . VAL A 1 233 ? 6.759 -4.923 -3.011 1.00 98.50 233 VAL A CA 1
ATOM 1843 C C . VAL A 1 233 ? 8.143 -5.375 -2.537 1.00 98.50 233 VAL A C 1
ATOM 1845 O O . VAL A 1 233 ? 8.242 -6.295 -1.721 1.00 98.50 233 VAL A O 1
ATOM 1848 N N . CYS A 1 234 ? 9.207 -4.741 -3.033 1.00 98.38 234 CYS A N 1
ATOM 1849 C CA . CYS A 1 234 ? 10.588 -5.221 -2.923 1.00 98.38 234 CYS A CA 1
ATOM 1850 C C . CYS A 1 234 ? 11.384 -4.638 -1.748 1.00 98.38 234 CYS A C 1
ATOM 1852 O O . CYS A 1 234 ? 12.474 -5.135 -1.455 1.00 98.38 234 CYS A O 1
ATOM 1854 N N . GLY A 1 235 ? 10.889 -3.597 -1.074 1.00 97.19 235 GLY A N 1
ATOM 1855 C CA . GLY A 1 235 ? 11.723 -2.830 -0.147 1.00 97.19 235 GLY A CA 1
ATOM 1856 C C . GLY A 1 235 ? 12.451 -1.692 -0.839 1.00 97.19 235 GLY A C 1
ATOM 1857 O O . GLY A 1 235 ? 12.563 -1.653 -2.053 1.00 97.19 235 GLY A O 1
ATOM 1858 N N . TRP A 1 236 ? 12.973 -0.754 -0.065 1.00 95.25 236 TRP A N 1
ATOM 1859 C CA . TRP A 1 236 ? 13.827 0.327 -0.553 1.00 95.25 236 TRP A CA 1
ATOM 1860 C C . TRP A 1 236 ? 14.890 0.647 0.499 1.00 95.25 236 TRP A C 1
ATOM 1862 O O . TRP A 1 236 ? 14.899 0.065 1.584 1.00 95.25 236 TRP A O 1
ATOM 1872 N N . ARG A 1 237 ? 15.784 1.602 0.217 1.00 93.50 237 ARG A N 1
ATOM 1873 C CA . ARG A 1 237 ? 16.863 2.015 1.138 1.00 93.50 237 ARG A CA 1
ATOM 1874 C C . ARG A 1 237 ? 16.396 2.250 2.583 1.00 93.50 237 ARG A C 1
ATOM 1876 O O . ARG A 1 237 ? 17.169 2.012 3.505 1.00 93.50 237 ARG A O 1
ATOM 1883 N N . GLY A 1 238 ? 15.188 2.774 2.779 1.00 90.44 238 GLY A N 1
ATOM 1884 C CA . GLY A 1 238 ? 14.643 3.075 4.102 1.00 90.44 238 GLY A CA 1
ATOM 1885 C C . GLY A 1 238 ? 14.041 1.875 4.835 1.00 90.44 238 GLY A C 1
ATOM 1886 O O . GLY A 1 238 ? 13.879 1.943 6.052 1.00 90.44 238 GLY A O 1
ATOM 1887 N N . SER A 1 239 ? 13.699 0.791 4.130 1.00 94.19 239 SER A N 1
ATOM 1888 C CA . SER A 1 239 ? 13.116 -0.411 4.732 1.00 94.19 239 SER A CA 1
ATOM 1889 C C . SER A 1 239 ? 13.093 -1.597 3.765 1.00 94.19 239 SER A C 1
ATOM 1891 O O . SER A 1 239 ? 12.526 -1.508 2.676 1.00 94.19 239 SER A O 1
ATOM 1893 N N . ALA A 1 240 ? 13.616 -2.740 4.210 1.00 95.94 240 ALA A N 1
ATOM 1894 C CA . ALA A 1 240 ? 13.478 -4.028 3.525 1.00 95.94 240 ALA A CA 1
ATOM 1895 C C . ALA A 1 240 ? 12.178 -4.778 3.895 1.00 95.94 240 ALA A C 1
ATOM 1897 O O . ALA A 1 240 ? 11.779 -5.708 3.196 1.00 95.94 240 ALA A O 1
ATOM 1898 N N . GLN A 1 241 ? 11.501 -4.379 4.979 1.00 97.44 241 GLN A N 1
ATOM 1899 C CA . GLN A 1 241 ? 10.283 -5.024 5.481 1.00 97.44 241 GLN A CA 1
ATOM 1900 C C . GLN A 1 241 ? 9.049 -4.526 4.735 1.00 97.44 241 GLN A C 1
ATOM 1902 O O . GLN A 1 241 ? 8.321 -3.628 5.178 1.00 97.44 241 GLN A O 1
ATOM 1907 N N . ARG A 1 242 ? 8.874 -5.076 3.541 1.00 97.56 242 ARG A N 1
ATOM 1908 C CA . ARG A 1 242 ? 7.810 -4.751 2.592 1.00 97.56 242 ARG A CA 1
ATOM 1909 C C . ARG A 1 242 ? 7.053 -6.009 2.175 1.00 97.56 242 ARG A C 1
ATOM 1911 O O . ARG A 1 242 ? 7.255 -7.053 2.791 1.00 97.56 242 ARG A O 1
ATOM 1918 N N . LEU A 1 243 ? 6.150 -5.930 1.200 1.00 98.69 243 LEU A N 1
ATOM 1919 C CA . LEU A 1 243 ? 5.160 -6.988 0.970 1.00 98.69 243 LEU A CA 1
ATOM 1920 C C . LEU A 1 243 ? 5.790 -8.383 0.815 1.00 98.69 243 LEU A C 1
ATOM 1922 O O . LEU A 1 243 ? 5.350 -9.321 1.474 1.00 98.69 243 LEU A O 1
ATOM 1926 N N . LEU A 1 244 ? 6.875 -8.525 0.042 1.00 98.75 244 LEU A N 1
ATOM 1927 C CA . LEU A 1 244 ? 7.570 -9.816 -0.103 1.00 98.75 244 LEU A CA 1
ATOM 1928 C C . LEU A 1 244 ? 8.172 -10.334 1.212 1.00 98.75 244 LEU A C 1
ATOM 1930 O O . LEU A 1 244 ? 8.144 -11.538 1.465 1.00 98.75 244 LEU A O 1
ATOM 1934 N N . TYR A 1 245 ? 8.689 -9.442 2.060 1.00 98.75 245 TYR A N 1
ATOM 1935 C CA . TYR A 1 245 ? 9.177 -9.808 3.390 1.00 98.75 245 TYR A CA 1
ATOM 1936 C C . TYR A 1 245 ? 8.033 -10.338 4.261 1.00 98.75 245 TYR A C 1
ATOM 1938 O O . TYR A 1 245 ? 8.164 -11.407 4.854 1.00 98.75 245 TYR A O 1
ATOM 1946 N N . TRP A 1 246 ? 6.898 -9.637 4.304 1.00 98.69 246 TRP A N 1
ATOM 1947 C CA . TRP A 1 246 ? 5.769 -10.035 5.148 1.00 98.69 246 TRP A CA 1
ATOM 1948 C C . TRP A 1 246 ? 5.102 -11.324 4.670 1.00 98.69 246 TRP A C 1
ATOM 1950 O O . TRP A 1 246 ? 4.759 -12.157 5.503 1.00 98.69 246 TRP A O 1
ATOM 1960 N N . LEU A 1 247 ? 5.030 -11.555 3.357 1.00 98.75 247 LEU A N 1
ATOM 1961 C CA . LEU A 1 247 ? 4.578 -12.839 2.811 1.00 98.75 247 LEU A CA 1
ATOM 1962 C C . LEU A 1 247 ? 5.535 -13.994 3.147 1.00 98.75 247 LEU A C 1
ATOM 1964 O O . LEU A 1 247 ? 5.095 -15.125 3.341 1.00 98.75 247 LEU A O 1
ATOM 1968 N N . CYS A 1 248 ? 6.842 -13.729 3.264 1.00 98.69 248 CYS A N 1
ATOM 1969 C CA . CYS A 1 248 ? 7.786 -14.728 3.771 1.00 98.69 248 CYS A CA 1
ATOM 1970 C C . CYS A 1 248 ? 7.574 -15.015 5.260 1.00 98.69 248 CYS A C 1
ATOM 1972 O O . CYS A 1 248 ? 7.614 -16.180 5.648 1.00 98.69 248 CYS A O 1
ATOM 1974 N N . VAL A 1 249 ? 7.339 -13.978 6.074 1.00 98.62 249 VAL A N 1
ATOM 1975 C CA . VAL A 1 249 ? 7.049 -14.109 7.515 1.00 98.62 249 VAL A CA 1
ATOM 1976 C C . VAL A 1 249 ? 5.794 -14.948 7.749 1.00 98.62 249 VAL A C 1
ATOM 1978 O O . VAL A 1 249 ? 5.767 -15.762 8.667 1.00 98.62 249 VAL A O 1
ATOM 1981 N N . THR A 1 250 ? 4.768 -14.787 6.913 1.00 98.44 250 THR A N 1
ATOM 1982 C CA . THR A 1 250 ? 3.529 -15.572 6.999 1.00 98.44 250 THR A CA 1
ATOM 1983 C C . THR A 1 250 ? 3.580 -16.905 6.256 1.00 98.44 250 THR A C 1
ATOM 1985 O O . THR A 1 250 ? 2.598 -17.652 6.271 1.00 98.44 250 THR A O 1
ATOM 1988 N N . GLU A 1 251 ? 4.724 -17.235 5.654 1.00 97.94 251 GLU A N 1
ATOM 1989 C CA . GLU A 1 251 ? 4.972 -18.464 4.896 1.00 97.94 251 GLU A CA 1
ATOM 1990 C C . GLU A 1 251 ? 3.993 -18.693 3.727 1.00 97.94 251 GLU A C 1
ATOM 1992 O O . GLU A 1 251 ? 3.796 -19.827 3.289 1.00 97.94 251 GLU A O 1
ATOM 1997 N N . ASP A 1 252 ? 3.404 -17.625 3.182 1.00 97.75 252 ASP A N 1
ATOM 1998 C CA . ASP A 1 252 ? 2.446 -17.697 2.076 1.00 97.75 252 ASP A CA 1
ATOM 1999 C C . ASP A 1 252 ? 3.154 -17.737 0.712 1.00 97.75 252 ASP A C 1
ATOM 2001 O O . ASP A 1 252 ? 3.153 -16.787 -0.074 1.00 97.75 252 ASP A O 1
ATOM 2005 N N . GLU A 1 253 ? 3.795 -18.873 0.433 1.00 97.69 253 GLU A N 1
ATOM 2006 C CA . GLU A 1 253 ? 4.523 -19.097 -0.819 1.00 97.69 253 GLU A CA 1
ATOM 2007 C C . GLU A 1 253 ? 3.608 -19.012 -2.052 1.00 97.69 253 GLU A C 1
ATOM 2009 O O . GLU A 1 253 ? 4.025 -18.497 -3.091 1.00 97.69 253 GLU A O 1
ATOM 2014 N N . ALA A 1 254 ? 2.349 -19.442 -1.927 1.00 97.38 254 ALA A N 1
ATOM 2015 C CA . ALA A 1 254 ? 1.375 -19.370 -3.012 1.00 97.38 254 ALA A CA 1
ATOM 2016 C C . ALA A 1 254 ? 1.087 -17.916 -3.410 1.00 97.38 254 ALA A C 1
ATOM 2018 O O . ALA A 1 254 ? 1.108 -17.593 -4.598 1.00 97.38 254 ALA A O 1
ATOM 2019 N N . ALA A 1 255 ? 0.890 -17.024 -2.436 1.00 97.38 255 ALA A N 1
ATOM 2020 C CA . ALA A 1 255 ? 0.671 -15.615 -2.730 1.00 97.38 255 ALA A CA 1
ATOM 2021 C C . ALA A 1 255 ? 1.928 -14.890 -3.234 1.00 97.38 255 ALA A C 1
ATOM 2023 O O . ALA A 1 255 ? 1.796 -13.931 -3.993 1.00 97.38 255 ALA A O 1
ATOM 2024 N N . ILE A 1 256 ? 3.136 -15.334 -2.860 1.00 98.62 256 ILE A N 1
ATOM 2025 C CA . ILE A 1 256 ? 4.377 -14.820 -3.467 1.00 98.62 256 ILE A CA 1
ATOM 2026 C C . ILE A 1 256 ? 4.409 -15.178 -4.955 1.00 98.62 256 ILE A C 1
ATOM 2028 O O . ILE A 1 256 ? 4.645 -14.305 -5.785 1.00 98.62 256 ILE A O 1
ATOM 2032 N N . VAL A 1 257 ? 4.142 -16.438 -5.308 1.00 98.56 257 VAL A N 1
ATOM 2033 C CA . VAL A 1 257 ? 4.121 -16.881 -6.712 1.00 98.56 257 VAL A CA 1
ATOM 2034 C C . VAL A 1 257 ? 3.046 -16.142 -7.514 1.00 98.56 257 VAL A C 1
ATOM 2036 O O . VAL A 1 257 ? 3.327 -15.678 -8.618 1.00 98.56 257 VAL A O 1
ATOM 2039 N N . ASP A 1 258 ? 1.842 -15.991 -6.959 1.00 98.19 258 ASP A N 1
ATOM 2040 C CA . ASP A 1 258 ? 0.739 -15.248 -7.584 1.00 98.19 258 ASP A CA 1
ATOM 2041 C C . ASP A 1 258 ? 1.102 -13.776 -7.841 1.00 98.19 258 ASP A C 1
ATOM 2043 O O . ASP A 1 258 ? 0.926 -13.271 -8.953 1.00 98.19 258 ASP A O 1
ATOM 2047 N N . LEU A 1 259 ? 1.709 -13.107 -6.853 1.00 98.50 259 LEU A N 1
ATOM 2048 C CA . LEU A 1 259 ? 2.226 -11.746 -7.001 1.00 98.50 259 LEU A CA 1
ATOM 2049 C C . LEU A 1 259 ? 3.267 -11.678 -8.123 1.00 98.50 259 LEU A C 1
ATOM 2051 O O . LEU A 1 259 ? 3.159 -10.833 -9.009 1.00 98.50 259 LEU A O 1
ATOM 2055 N N . LEU A 1 260 ? 4.265 -12.565 -8.117 1.00 98.62 260 LEU A N 1
ATOM 2056 C CA . LEU A 1 260 ? 5.342 -12.556 -9.111 1.00 98.62 260 LEU A CA 1
ATOM 2057 C C . LEU A 1 260 ? 4.814 -12.777 -10.535 1.00 98.62 260 LEU A C 1
ATOM 2059 O O . LEU A 1 260 ? 5.248 -12.085 -11.458 1.00 98.62 260 LEU A O 1
ATOM 2063 N N . ARG A 1 261 ? 3.853 -13.692 -10.717 1.00 98.00 261 ARG A N 1
ATOM 2064 C CA . ARG A 1 261 ? 3.181 -13.911 -12.008 1.00 98.00 261 ARG A CA 1
ATOM 2065 C C . ARG A 1 261 ? 2.366 -12.695 -12.428 1.00 98.00 261 ARG A C 1
ATOM 2067 O O . ARG A 1 261 ? 2.514 -12.240 -13.556 1.00 98.00 261 ARG A O 1
ATOM 2074 N N . THR A 1 262 ? 1.599 -12.107 -11.510 1.00 97.44 262 THR A N 1
ATOM 2075 C CA . THR A 1 262 ? 0.838 -10.876 -11.772 1.00 97.44 262 THR A CA 1
ATOM 2076 C C . THR A 1 262 ? 1.756 -9.755 -12.259 1.00 97.44 262 THR A C 1
ATOM 2078 O O . THR A 1 262 ? 1.459 -9.103 -13.254 1.00 97.44 262 THR A O 1
ATOM 2081 N N . TRP A 1 263 ? 2.912 -9.560 -11.620 1.00 98.25 263 TRP A N 1
ATOM 2082 C CA . TRP A 1 263 ? 3.901 -8.566 -12.047 1.00 98.25 263 TRP A CA 1
ATOM 2083 C C . TRP A 1 263 ? 4.552 -8.905 -13.393 1.00 98.25 263 TRP A C 1
ATOM 2085 O O . TRP A 1 263 ? 4.790 -8.010 -14.200 1.00 98.25 263 TRP A O 1
ATOM 2095 N N . ARG A 1 264 ? 4.840 -10.180 -13.666 1.00 97.50 264 ARG A N 1
ATOM 2096 C CA . ARG A 1 264 ? 5.394 -10.630 -14.954 1.00 97.50 264 ARG A CA 1
ATOM 2097 C C . ARG A 1 264 ? 4.422 -10.398 -16.115 1.00 97.50 264 ARG A C 1
ATOM 2099 O O . ARG A 1 264 ? 4.857 -9.974 -17.187 1.00 97.50 264 ARG A O 1
ATOM 2106 N N . ASP A 1 265 ? 3.143 -10.679 -15.886 1.00 96.00 265 ASP A N 1
ATOM 2107 C CA . ASP A 1 265 ? 2.107 -10.746 -16.923 1.00 96.00 265 ASP A CA 1
ATOM 2108 C C . ASP A 1 265 ? 1.288 -9.451 -17.044 1.00 96.00 265 ASP A C 1
ATOM 2110 O O . ASP A 1 265 ? 0.452 -9.323 -17.941 1.00 96.00 265 ASP A O 1
ATOM 2114 N N . GLN A 1 266 ? 1.529 -8.466 -16.173 1.00 97.19 266 GLN A N 1
ATOM 2115 C CA . GLN A 1 266 ? 0.854 -7.174 -16.220 1.00 97.19 266 GLN A CA 1
ATOM 2116 C C . GLN A 1 266 ? 1.105 -6.474 -17.567 1.00 97.19 266 GLN A C 1
ATOM 2118 O O . GLN A 1 266 ? 2.225 -6.067 -17.891 1.00 97.19 266 GLN A O 1
ATOM 2123 N N . ARG A 1 267 ? 0.025 -6.287 -18.332 1.00 97.06 267 ARG A N 1
ATOM 2124 C CA . ARG A 1 267 ? -0.007 -5.438 -19.532 1.00 97.06 267 ARG A CA 1
ATOM 2125 C C . ARG A 1 267 ? 0.009 -3.965 -19.160 1.00 97.06 267 ARG A C 1
ATOM 2127 O O . ARG A 1 267 ? -0.444 -3.613 -18.070 1.00 97.06 267 ARG A O 1
ATOM 2134 N N . GLU A 1 268 ? 0.511 -3.135 -20.065 1.00 96.88 268 GLU A N 1
ATOM 2135 C CA . GLU A 1 268 ? 0.536 -1.683 -19.902 1.00 96.88 268 GLU A CA 1
ATOM 2136 C C . GLU A 1 268 ? -0.899 -1.146 -19.729 1.00 96.88 268 GLU A C 1
ATOM 2138 O O . GLU A 1 268 ? -1.851 -1.629 -20.343 1.00 96.88 268 GLU A O 1
ATOM 2143 N N . MET A 1 269 ? -1.069 -0.144 -18.871 1.00 97.44 269 MET A N 1
ATOM 2144 C CA . MET A 1 269 ? -2.258 0.696 -18.824 1.00 97.44 269 MET A CA 1
ATOM 2145 C C . MET A 1 269 ? -1.912 2.091 -19.326 1.00 97.44 269 MET A C 1
ATOM 2147 O O . MET A 1 269 ? -0.827 2.598 -19.048 1.00 97.44 269 MET A O 1
ATOM 2151 N N . ARG A 1 270 ? -2.858 2.728 -20.017 1.00 96.75 270 ARG A N 1
ATOM 2152 C CA . ARG A 1 270 ? -2.770 4.124 -20.464 1.00 96.75 270 ARG A CA 1
ATOM 2153 C C . ARG A 1 270 ? -3.922 4.935 -19.907 1.00 96.75 270 ARG A C 1
ATOM 2155 O O . ARG A 1 270 ? -4.975 4.391 -19.591 1.00 96.75 270 ARG A O 1
ATOM 2162 N N . TRP A 1 271 ? -3.703 6.235 -19.764 1.00 97.44 271 TRP A N 1
ATOM 2163 C CA . TRP A 1 271 ? -4.732 7.133 -19.266 1.00 97.44 271 TRP A CA 1
ATOM 2164 C C . TRP A 1 271 ? -5.743 7.426 -20.371 1.00 97.44 271 TRP A C 1
ATOM 2166 O O . TRP A 1 271 ? -5.368 7.853 -21.463 1.00 97.44 271 TRP A O 1
ATOM 2176 N N . ASP A 1 272 ? -7.013 7.201 -20.071 1.00 97.00 272 ASP A N 1
ATOM 2177 C CA . ASP A 1 272 ? -8.153 7.554 -20.902 1.00 97.00 272 ASP A CA 1
ATOM 2178 C C . ASP A 1 272 ? -8.754 8.862 -20.367 1.00 97.00 272 ASP A C 1
ATOM 2180 O O . ASP A 1 272 ? -9.302 8.911 -19.264 1.00 97.00 272 ASP A O 1
ATOM 2184 N N . GLU A 1 273 ? -8.621 9.937 -21.148 1.00 95.75 273 GLU A N 1
ATOM 2185 C CA . GLU A 1 273 ? -9.094 11.278 -20.776 1.00 95.75 273 GLU A CA 1
ATOM 2186 C C . GLU A 1 273 ? -10.616 11.374 -20.689 1.00 95.75 273 GLU A C 1
ATOM 2188 O O . GLU A 1 273 ? -11.139 12.133 -19.876 1.00 95.75 273 GLU A O 1
ATOM 2193 N N . GLU A 1 274 ? -11.334 10.619 -21.521 1.00 95.50 274 GLU A N 1
ATOM 2194 C CA . GLU A 1 274 ? -12.795 10.641 -21.537 1.00 95.50 274 GLU A CA 1
ATOM 2195 C C . GLU A 1 274 ? -13.348 9.958 -20.285 1.00 95.50 274 GLU A C 1
ATOM 2197 O O . GLU A 1 274 ? -14.317 10.424 -19.683 1.00 95.50 274 GLU A O 1
ATOM 2202 N N . ARG A 1 275 ? -12.698 8.872 -19.860 1.00 94.06 275 ARG A N 1
ATOM 2203 C CA . ARG A 1 275 ? -13.069 8.129 -18.651 1.00 94.06 275 ARG A CA 1
ATOM 2204 C C . ARG A 1 275 ? -12.497 8.732 -17.374 1.00 94.06 275 ARG A C 1
ATOM 2206 O O . ARG A 1 275 ? -13.019 8.442 -16.300 1.00 94.06 275 ARG A O 1
ATOM 2213 N N . GLY A 1 276 ? -11.437 9.532 -17.483 1.00 94.62 276 GLY A N 1
ATOM 2214 C CA . GLY A 1 276 ? -10.668 10.009 -16.336 1.00 94.62 276 GLY A CA 1
ATOM 2215 C C . GLY A 1 276 ? -10.054 8.850 -15.549 1.00 94.62 276 GLY A C 1
ATOM 2216 O O . GLY A 1 276 ? -10.119 8.843 -14.319 1.00 94.62 276 GLY A O 1
ATOM 2217 N N . ASP A 1 277 ? -9.538 7.835 -16.249 1.00 96.25 277 ASP A N 1
ATOM 2218 C CA . ASP A 1 277 ? -9.104 6.580 -15.634 1.00 96.25 277 ASP A CA 1
ATOM 2219 C C . ASP A 1 277 ? -8.030 5.844 -16.448 1.00 96.25 277 ASP A C 1
ATOM 2221 O O . ASP A 1 277 ? -7.855 6.083 -17.640 1.00 96.25 277 ASP A O 1
ATOM 2225 N N . ALA A 1 278 ? -7.323 4.907 -15.816 1.00 96.19 278 ALA A N 1
ATOM 2226 C CA . ALA A 1 278 ? -6.362 4.038 -16.486 1.00 96.19 278 ALA A CA 1
ATOM 2227 C C . ALA A 1 278 ? -7.058 2.819 -17.119 1.00 96.19 278 ALA A C 1
ATOM 2229 O O . ALA A 1 278 ? -7.824 2.113 -16.460 1.00 96.19 278 ALA A O 1
ATOM 2230 N N . VAL A 1 279 ? -6.757 2.539 -18.389 1.00 96.50 279 VAL A N 1
ATOM 2231 C CA . VAL A 1 279 ? -7.306 1.411 -19.155 1.00 96.50 279 VAL A CA 1
ATOM 2232 C C . VAL A 1 279 ? -6.193 0.501 -19.663 1.00 96.50 279 VAL A C 1
ATOM 2234 O O . VAL A 1 279 ? -5.136 0.975 -20.074 1.00 96.50 279 VAL A O 1
ATOM 2237 N N . LEU A 1 280 ? -6.428 -0.813 -19.638 1.00 96.31 280 LEU A N 1
ATOM 2238 C CA . LEU A 1 280 ? -5.490 -1.811 -20.161 1.00 96.31 280 LEU A CA 1
ATOM 2239 C C . LEU A 1 280 ? -5.289 -1.654 -21.670 1.00 96.31 280 LEU A C 1
ATOM 2241 O O . LEU A 1 280 ? -6.250 -1.453 -22.413 1.00 96.31 280 LEU A O 1
ATOM 2245 N N . THR A 1 281 ? -4.047 -1.822 -22.109 1.00 96.25 281 THR A N 1
ATOM 2246 C CA . THR A 1 281 ? -3.670 -1.961 -23.516 1.00 96.25 281 THR A CA 1
ATOM 2247 C C . THR A 1 281 ? -3.340 -3.423 -23.836 1.00 96.25 281 THR A C 1
ATOM 2249 O O . THR A 1 281 ? -3.353 -4.297 -22.961 1.00 96.25 281 THR A O 1
ATOM 2252 N N . ASP A 1 282 ? -3.039 -3.699 -25.104 1.00 95.12 282 ASP A N 1
ATOM 2253 C CA . ASP A 1 282 ? -2.530 -5.001 -25.544 1.00 95.12 282 ASP A CA 1
ATOM 2254 C C . ASP A 1 282 ? -0.997 -5.113 -25.455 1.00 95.12 282 ASP A C 1
ATOM 2256 O O . ASP A 1 282 ? -0.443 -6.183 -25.701 1.00 95.12 282 ASP A O 1
ATOM 2260 N N . GLU A 1 283 ? -0.309 -4.042 -25.051 1.00 96.38 283 GLU A N 1
ATOM 2261 C CA . GLU A 1 283 ? 1.150 -3.997 -24.955 1.00 96.38 283 GLU A CA 1
ATOM 2262 C C . GLU A 1 283 ? 1.656 -4.632 -23.645 1.00 96.38 283 GLU A C 1
ATOM 2264 O O . GLU A 1 283 ? 1.035 -4.480 -22.583 1.00 96.38 283 GLU A O 1
ATOM 2269 N N . PRO A 1 284 ? 2.807 -5.329 -23.663 1.00 93.88 284 PRO A N 1
ATOM 2270 C CA . PRO A 1 284 ? 3.417 -5.846 -22.445 1.00 93.88 284 PRO A CA 1
ATOM 2271 C C . PRO A 1 284 ? 3.928 -4.700 -21.557 1.00 93.88 284 PRO A C 1
ATOM 2273 O O . PRO A 1 284 ? 4.654 -3.822 -22.016 1.00 93.88 284 PRO A O 1
ATOM 2276 N N . GLY A 1 285 ? 3.623 -4.742 -20.256 1.00 92.44 285 GLY A N 1
ATOM 2277 C CA . GLY A 1 285 ? 4.052 -3.706 -19.307 1.00 92.44 285 GLY A CA 1
ATOM 2278 C C . GLY A 1 285 ? 5.509 -3.827 -18.841 1.00 92.44 285 GLY A C 1
ATOM 2279 O O . GLY A 1 285 ? 6.069 -2.877 -18.306 1.00 92.44 285 GLY A O 1
ATOM 2280 N N . ASN A 1 286 ? 6.149 -4.984 -19.061 1.00 93.75 286 ASN A N 1
ATOM 2281 C CA . ASN A 1 286 ? 7.545 -5.265 -18.688 1.00 93.75 286 ASN A CA 1
ATOM 2282 C C . ASN A 1 286 ? 7.859 -5.068 -17.190 1.00 93.75 286 ASN A C 1
ATOM 2284 O O . ASN A 1 286 ? 8.963 -4.666 -16.820 1.00 93.75 286 ASN A O 1
ATOM 2288 N N . TYR A 1 287 ? 6.904 -5.399 -16.318 1.00 96.69 287 TYR A N 1
ATOM 2289 C CA . TYR A 1 287 ? 7.002 -5.155 -14.877 1.00 96.69 287 TYR A CA 1
ATOM 2290 C C . TYR A 1 287 ? 7.680 -6.259 -14.067 1.00 96.69 287 TYR A C 1
ATOM 2292 O O . TYR A 1 287 ? 7.878 -6.070 -12.871 1.00 96.69 287 TYR A O 1
ATOM 2300 N N . ALA A 1 288 ? 8.056 -7.382 -14.683 1.00 97.62 288 ALA A N 1
ATOM 2301 C CA . ALA A 1 288 ? 8.581 -8.550 -13.979 1.00 97.62 288 ALA A CA 1
ATOM 2302 C C . ALA A 1 288 ? 9.620 -8.187 -12.899 1.00 97.62 288 ALA A C 1
ATOM 2304 O O . ALA A 1 288 ? 10.589 -7.468 -13.164 1.00 97.62 288 ALA A O 1
ATOM 2305 N N . ILE A 1 289 ? 9.412 -8.697 -11.681 1.00 98.31 289 ILE A N 1
ATOM 2306 C CA . ILE A 1 289 ? 10.399 -8.603 -10.603 1.00 98.31 289 ILE A CA 1
ATOM 2307 C C . ILE A 1 289 ? 11.586 -9.491 -10.970 1.00 98.31 289 ILE A C 1
ATOM 2309 O O . ILE A 1 289 ? 11.409 -10.660 -11.311 1.00 98.31 289 ILE A O 1
ATOM 2313 N N . ARG A 1 290 ? 12.789 -8.927 -10.910 1.00 97.94 290 ARG A N 1
ATOM 2314 C CA . ARG A 1 290 ? 14.046 -9.583 -11.267 1.00 97.94 290 ARG A CA 1
ATOM 2315 C C . ARG A 1 290 ? 14.919 -9.811 -10.032 1.00 97.94 290 ARG A C 1
ATOM 2317 O O . ARG A 1 290 ? 14.719 -9.137 -9.019 1.00 97.94 290 ARG A O 1
ATOM 2324 N N . PRO A 1 291 ? 15.908 -10.720 -10.096 1.00 98.19 291 PRO A N 1
ATOM 2325 C CA . PRO A 1 291 ? 16.845 -10.959 -8.997 1.00 98.19 291 PRO A CA 1
ATOM 2326 C C . PRO A 1 291 ? 17.455 -9.686 -8.394 1.00 98.19 291 PRO A C 1
ATOM 2328 O O . PRO A 1 291 ? 17.493 -9.531 -7.174 1.00 98.19 291 PRO A O 1
ATOM 2331 N N . GLU A 1 292 ? 17.878 -8.737 -9.230 1.00 97.88 292 GLU A N 1
ATOM 2332 C CA . GLU A 1 292 ? 18.492 -7.478 -8.798 1.00 97.88 292 GLU A CA 1
ATOM 2333 C C . GLU A 1 292 ? 17.548 -6.567 -7.997 1.00 97.88 292 GLU A C 1
ATOM 2335 O O . GLU A 1 292 ? 18.000 -5.752 -7.186 1.00 97.88 292 GLU A O 1
ATOM 2340 N N . ASP A 1 293 ? 16.234 -6.726 -8.164 1.00 98.12 293 ASP A N 1
ATOM 2341 C CA . ASP A 1 293 ? 15.237 -5.952 -7.428 1.00 98.12 293 ASP A CA 1
ATOM 2342 C C . ASP A 1 293 ? 15.145 -6.379 -5.958 1.00 98.12 293 ASP A C 1
ATOM 2344 O O . ASP A 1 293 ? 14.718 -5.601 -5.106 1.00 98.12 293 ASP A O 1
ATOM 2348 N N . LEU A 1 294 ? 15.607 -7.589 -5.629 1.00 98.12 294 LEU A N 1
ATOM 2349 C CA . LEU A 1 294 ? 15.551 -8.151 -4.280 1.00 98.12 294 LEU A CA 1
ATOM 2350 C C . LEU A 1 294 ? 16.704 -7.695 -3.373 1.00 98.12 294 LEU A C 1
ATOM 2352 O O . LEU A 1 294 ? 16.808 -8.147 -2.232 1.00 98.12 294 LEU A O 1
ATOM 2356 N N . ARG A 1 295 ? 17.565 -6.779 -3.836 1.00 97.56 295 ARG A N 1
ATOM 2357 C CA . ARG A 1 295 ? 18.777 -6.343 -3.112 1.00 97.56 295 ARG A CA 1
ATOM 2358 C C . ARG A 1 295 ? 18.538 -5.886 -1.670 1.00 97.56 295 ARG A C 1
ATOM 2360 O O . ARG A 1 295 ? 19.424 -6.053 -0.841 1.00 97.56 295 ARG A O 1
ATOM 2367 N N . TYR A 1 296 ? 17.373 -5.318 -1.348 1.00 97.88 296 TYR A N 1
ATOM 2368 C CA . TYR A 1 296 ? 17.068 -4.899 0.026 1.00 97.88 296 TYR A CA 1
ATOM 2369 C C . TYR A 1 296 ? 16.629 -6.072 0.901 1.00 97.88 296 TYR A C 1
ATOM 2371 O O . TYR A 1 296 ? 16.978 -6.122 2.079 1.00 97.88 296 TYR A O 1
ATOM 2379 N N . LEU A 1 297 ? 15.954 -7.067 0.320 1.00 97.81 297 LEU A N 1
ATOM 2380 C CA . LEU A 1 297 ? 15.598 -8.298 1.018 1.00 97.81 297 LEU A CA 1
ATOM 2381 C C . LEU A 1 297 ? 16.841 -9.110 1.420 1.00 97.81 297 LEU A C 1
ATOM 2383 O O . LEU A 1 297 ? 16.755 -9.905 2.350 1.00 97.81 297 LEU A O 1
ATOM 2387 N N . ALA A 1 298 ? 18.007 -8.867 0.805 1.00 97.62 298 ALA A N 1
ATOM 2388 C CA . ALA A 1 298 ? 19.285 -9.480 1.182 1.00 97.62 298 ALA A CA 1
ATOM 2389 C C . ALA A 1 298 ? 19.694 -9.240 2.651 1.00 97.62 298 ALA A C 1
ATOM 2391 O O . ALA A 1 298 ? 20.492 -10.008 3.186 1.00 97.62 298 ALA A O 1
ATOM 2392 N N . ALA A 1 299 ? 19.109 -8.243 3.330 1.00 97.62 299 ALA A N 1
ATOM 2393 C CA . ALA A 1 299 ? 19.222 -8.078 4.783 1.00 97.62 299 ALA A CA 1
ATOM 2394 C C . ALA A 1 299 ? 18.647 -9.273 5.581 1.00 97.62 299 ALA A C 1
ATOM 2396 O O . ALA A 1 299 ? 18.985 -9.456 6.748 1.00 97.62 299 ALA A O 1
ATOM 2397 N N . TYR A 1 300 ? 17.818 -10.106 4.943 1.00 98.06 300 TYR A N 1
ATOM 2398 C CA . TYR A 1 300 ? 17.211 -11.321 5.484 1.00 98.06 300 TYR A CA 1
ATOM 2399 C C . TYR A 1 300 ? 17.566 -12.522 4.589 1.00 98.06 300 TYR A C 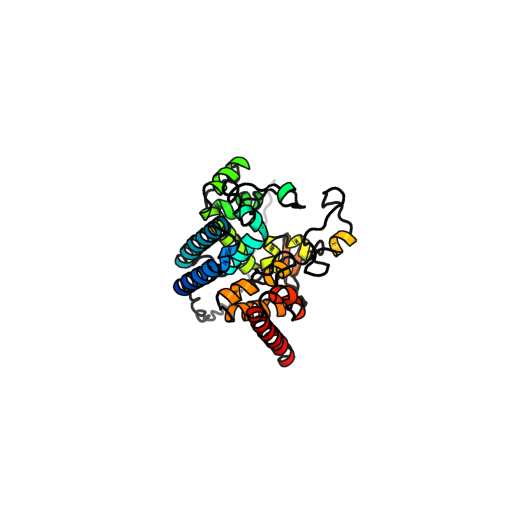1
ATOM 2401 O O . TYR A 1 300 ? 16.747 -12.937 3.765 1.00 98.06 300 TYR A O 1
ATOM 2409 N N . PRO A 1 301 ? 18.772 -13.112 4.724 1.00 98.19 301 PRO A N 1
ATOM 2410 C CA . PRO A 1 301 ? 19.311 -14.068 3.750 1.00 98.19 301 PRO A CA 1
ATOM 2411 C C . PRO A 1 301 ? 18.403 -15.266 3.452 1.00 98.19 301 PRO A C 1
ATOM 2413 O O . PRO A 1 301 ? 18.266 -15.658 2.295 1.00 98.19 301 PRO A O 1
ATOM 2416 N N . THR A 1 302 ? 17.731 -15.814 4.469 1.00 98.19 302 THR A N 1
ATOM 2417 C CA . THR A 1 302 ? 16.791 -16.933 4.302 1.00 98.19 302 THR A CA 1
ATOM 2418 C C . THR A 1 302 ? 15.587 -16.546 3.441 1.00 98.19 302 THR A C 1
ATOM 2420 O O . THR A 1 302 ? 15.204 -17.294 2.542 1.00 98.19 302 THR A O 1
ATOM 2423 N N . TYR A 1 303 ? 15.003 -15.368 3.677 1.00 98.44 303 TYR A N 1
ATOM 2424 C CA . TYR A 1 303 ? 13.867 -14.872 2.895 1.00 98.44 303 TYR A CA 1
ATOM 2425 C C . TYR A 1 303 ? 14.303 -14.460 1.491 1.00 98.44 303 TYR A C 1
ATOM 2427 O O . TYR A 1 303 ? 13.635 -14.800 0.520 1.00 98.44 303 TYR A O 1
ATOM 2435 N N . HIS A 1 304 ? 15.469 -13.824 1.368 1.00 98.62 304 HIS A N 1
ATOM 2436 C CA . HIS A 1 304 ? 16.057 -13.477 0.081 1.00 98.62 304 HIS A CA 1
ATOM 2437 C C . HIS A 1 304 ? 16.263 -14.708 -0.804 1.00 98.62 304 HIS A C 1
ATOM 2439 O O . HIS A 1 304 ? 15.767 -14.732 -1.925 1.00 98.62 304 HIS A O 1
ATOM 2445 N N . ALA A 1 305 ? 16.917 -15.756 -0.291 1.00 98.50 305 ALA A N 1
ATOM 2446 C CA . ALA A 1 305 ? 17.151 -16.990 -1.040 1.00 98.50 305 ALA A CA 1
ATOM 2447 C C . ALA A 1 305 ? 15.838 -17.676 -1.455 1.00 98.50 305 ALA A C 1
ATOM 2449 O O . ALA A 1 305 ? 15.728 -18.193 -2.568 1.00 98.50 305 ALA A O 1
ATOM 2450 N N . ARG A 1 306 ? 14.823 -17.654 -0.580 1.00 98.50 306 ARG A N 1
ATOM 2451 C CA . ARG A 1 306 ? 13.496 -18.200 -0.884 1.00 98.50 306 ARG A CA 1
ATOM 2452 C C . ARG A 1 306 ? 12.828 -17.447 -2.032 1.00 98.50 306 ARG A C 1
ATOM 2454 O O . ARG A 1 306 ? 12.399 -18.082 -2.989 1.00 98.50 306 ARG A O 1
ATOM 2461 N N . VAL A 1 307 ? 12.750 -16.119 -1.948 1.00 98.56 307 VAL A N 1
ATOM 2462 C CA . VAL A 1 307 ? 12.095 -15.294 -2.976 1.00 98.56 307 VAL A CA 1
ATOM 2463 C C . VAL A 1 307 ? 12.875 -15.324 -4.285 1.00 98.56 307 VAL A C 1
ATOM 2465 O O . VAL A 1 307 ? 12.257 -15.419 -5.340 1.00 98.56 307 VAL A O 1
ATOM 2468 N N . LEU A 1 308 ? 14.208 -15.325 -4.234 1.00 98.56 308 LEU A N 1
ATOM 2469 C CA . LEU A 1 308 ? 15.059 -15.424 -5.419 1.00 98.56 308 LEU A CA 1
ATOM 2470 C C . LEU A 1 308 ? 14.752 -16.690 -6.230 1.00 98.56 308 LEU A C 1
ATOM 2472 O O . LEU A 1 308 ? 14.483 -16.594 -7.424 1.00 98.56 308 LEU A O 1
ATOM 2476 N N . ARG A 1 309 ? 14.672 -17.852 -5.566 1.0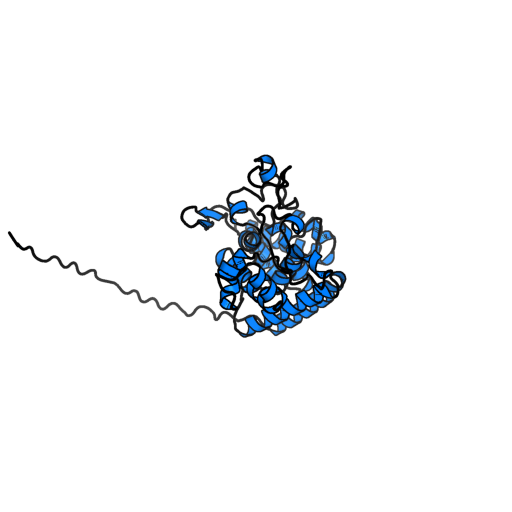0 98.56 309 ARG A N 1
ATOM 2477 C CA . ARG A 1 309 ? 14.276 -19.118 -6.207 1.00 98.56 309 ARG A CA 1
ATOM 2478 C C . ARG A 1 309 ? 12.912 -19.012 -6.898 1.00 98.56 309 ARG A C 1
ATOM 2480 O O . ARG A 1 309 ? 12.727 -19.544 -7.988 1.00 98.56 309 ARG A O 1
ATOM 2487 N N . LEU A 1 310 ? 11.940 -18.362 -6.255 1.00 98.62 310 LEU A N 1
ATOM 2488 C CA . LEU A 1 310 ? 10.587 -18.206 -6.804 1.00 98.62 310 LEU A CA 1
ATOM 2489 C C . LEU A 1 310 ? 10.557 -17.246 -7.996 1.00 98.62 310 LEU A C 1
ATOM 2491 O O . LEU A 1 310 ? 9.859 -17.518 -8.969 1.00 98.62 310 LEU A O 1
ATOM 2495 N N . VAL A 1 311 ? 11.338 -16.164 -7.949 1.00 98.44 311 VAL A N 1
ATOM 2496 C CA . VAL A 1 311 ? 11.526 -15.246 -9.081 1.00 98.44 311 VAL A CA 1
ATOM 2497 C C . VAL A 1 311 ? 12.108 -15.991 -10.277 1.00 98.44 311 VAL A C 1
ATOM 2499 O O . VAL A 1 311 ? 11.543 -15.925 -11.364 1.00 98.44 311 VAL A O 1
ATOM 2502 N N . GLU A 1 312 ? 13.190 -16.745 -10.083 1.00 98.00 312 GLU A N 1
ATOM 2503 C CA . GLU A 1 312 ? 13.822 -17.531 -11.151 1.00 98.00 312 GLU A CA 1
ATOM 2504 C C . GLU A 1 312 ? 12.848 -18.546 -11.763 1.00 98.00 312 GLU A C 1
ATOM 2506 O O . GLU A 1 312 ? 12.753 -18.650 -12.987 1.00 98.00 312 GLU A O 1
ATOM 2511 N N . LEU A 1 313 ? 12.068 -19.237 -10.925 1.00 97.31 313 LEU A N 1
ATOM 2512 C CA . LEU A 1 313 ? 11.046 -20.184 -11.368 1.00 97.31 313 LEU A CA 1
ATOM 2513 C C . LEU A 1 313 ? 9.960 -19.503 -12.214 1.00 97.31 313 LEU A C 1
ATOM 2515 O O . LEU A 1 313 ? 9.665 -19.961 -13.316 1.00 97.31 313 LEU A O 1
ATOM 2519 N N . VAL A 1 314 ? 9.397 -18.389 -11.738 1.00 97.69 314 VAL A N 1
ATOM 2520 C CA . VAL A 1 314 ? 8.340 -17.652 -12.451 1.00 97.69 314 VAL A CA 1
ATOM 2521 C C . VAL A 1 314 ? 8.859 -17.040 -13.754 1.00 97.69 314 VAL A C 1
ATOM 2523 O O . VAL A 1 314 ? 8.133 -16.999 -14.747 1.00 97.69 314 VAL A O 1
ATOM 2526 N N . LEU A 1 315 ? 10.109 -16.581 -13.804 1.00 96.19 315 LEU A N 1
ATOM 2527 C CA . LEU A 1 315 ? 10.706 -16.081 -15.045 1.00 96.19 315 LEU A CA 1
ATOM 2528 C C . LEU A 1 315 ? 10.938 -17.210 -16.063 1.00 96.19 315 LEU A C 1
ATOM 2530 O O . LEU A 1 315 ? 10.687 -17.012 -17.253 1.00 96.19 315 LEU A O 1
ATOM 2534 N N . ALA A 1 316 ? 11.347 -18.398 -15.609 1.00 95.25 316 ALA A N 1
ATOM 2535 C CA . ALA A 1 316 ? 11.568 -19.556 -16.475 1.00 95.25 316 ALA A CA 1
ATOM 2536 C C . ALA A 1 316 ? 10.273 -20.102 -17.109 1.00 95.25 316 ALA A C 1
ATOM 2538 O O . ALA A 1 316 ? 10.310 -20.575 -18.242 1.00 95.25 316 ALA A O 1
ATOM 2539 N N . GLU A 1 317 ? 9.123 -19.996 -16.431 1.00 92.56 317 GLU A N 1
ATOM 2540 C CA . GLU A 1 317 ? 7.815 -20.400 -16.982 1.00 92.56 317 GLU A CA 1
ATOM 2541 C C . GLU A 1 317 ? 7.490 -19.712 -18.314 1.00 92.56 317 GLU A C 1
ATOM 2543 O O . GLU A 1 317 ? 6.932 -20.339 -19.211 1.00 92.56 317 GLU A O 1
ATOM 2548 N N . ARG A 1 318 ? 7.855 -18.432 -18.459 1.00 77.62 318 ARG A N 1
ATOM 2549 C CA . ARG A 1 318 ? 7.608 -17.673 -19.691 1.00 77.62 318 ARG A CA 1
ATOM 2550 C C . ARG A 1 318 ? 8.501 -18.142 -20.835 1.00 77.62 318 ARG A C 1
ATOM 2552 O O . ARG A 1 318 ? 8.018 -18.297 -21.947 1.00 77.62 318 ARG A O 1
ATOM 2559 N N . ALA A 1 319 ? 9.765 -18.443 -20.543 1.00 70.75 319 ALA A N 1
ATOM 2560 C CA . ALA A 1 319 ? 10.711 -18.952 -21.533 1.00 70.75 319 ALA A CA 1
ATOM 2561 C C . ALA A 1 319 ? 10.348 -20.353 -22.065 1.00 70.75 319 ALA A C 1
ATOM 2563 O O . ALA A 1 319 ? 10.860 -20.753 -23.102 1.00 70.75 319 ALA A O 1
ATOM 2564 N N . ALA A 1 320 ? 9.498 -21.106 -21.356 1.00 63.78 320 ALA A N 1
ATOM 2565 C CA . ALA A 1 320 ? 9.018 -22.421 -21.783 1.00 63.78 320 ALA A CA 1
ATOM 2566 C C . ALA A 1 320 ? 7.692 -22.376 -22.570 1.00 63.78 320 ALA A C 1
ATOM 2568 O O . ALA A 1 320 ? 7.291 -23.394 -23.133 1.00 63.78 320 ALA A O 1
ATOM 2569 N N . GLY A 1 321 ? 6.988 -21.237 -22.552 1.00 58.12 321 GLY A N 1
ATOM 2570 C CA . GLY A 1 321 ? 5.714 -21.026 -23.251 1.00 58.12 321 GLY A CA 1
ATOM 2571 C C . GLY A 1 321 ? 5.820 -20.197 -24.538 1.00 58.12 321 GLY A C 1
ATOM 2572 O O . GLY A 1 321 ? 4.821 -20.075 -25.246 1.00 58.12 321 GLY A O 1
ATOM 2573 N N . GLU A 1 322 ? 7.000 -19.638 -24.814 1.00 48.66 322 GLU A N 1
ATOM 2574 C CA . GLU A 1 322 ? 7.411 -19.011 -26.083 1.00 48.66 322 GLU A CA 1
ATOM 2575 C C . GLU A 1 322 ? 8.182 -20.028 -26.944 1.00 48.66 322 GLU A C 1
ATOM 2577 O O . GLU A 1 322 ? 7.971 -20.028 -28.179 1.00 48.66 322 GLU A O 1
#

pLDDT: mean 88.13, std 18.85, range [22.83, 98.75]

Secondary structure (DSSP, 8-state):
----------------------PPPPPP-PPP-HHHHHHHHHHHHHH-GGGHHHHHHHHHHHHHHHHHHHHTT--TT--HHHHHHHHHHHSGGGGG-TTTTTSEE-HHHHT-TT---EETTTTEEHHHIIIIISGGGT--TT--HHHHHHHHHT-HHHHHHHHHHHHHHHHHHH-TT-HHHHHTTT-HHHHHTTSS--S-TTS-SS---TTS-GGG--HHHHHT---HHHHHHH-BTTBS-SHHHHHHHTT-HHHHHHHHHHHHH-EEEEEETTTTEEEEEEEE------GGGGGGGGGSHHHHHHHHHHHHHHHHHHHTT-

Radius of gyration: 23.52 Å; chains: 1; bounding box: 74×51×65 Å

Foldseek 3Di:
DDDDDDDDDDDDDDDDDPPPDPDDPDPDPDFDDLVLLVLLLVLCLVVCVVLPPLLNVQLVLLSVLVSVCSVVRPLRLDHSQLSSLLLCVQPSVLSVPPQQQQAKDFCVRSVPLVRFIAGHSNRHTPCCCLPPQVVVVPRHVPDDPVVVRVVRSVCVSSVSRSVSVLLSVLCVPQNRLELQSQLVSRDNQCVQALQFAQAAQQFARDQDDPVSHSVPQDNVSSNHHHRRSLCQDQNHPVDRSHSLNSCVSSVVLVVLLVNQLNQQARARWHQDPVVRDTDGDPHRPRRHDALVSNVSVVVPVVSSVSSNVSSVVSVVVVVVVD